Protein AF-A0A8J6P3Y3-F1 (afdb_monomer_lite)

Foldseek 3Di:
DVVVVVVVVVVVVVVVLLVCCVPPPVVDPLNVLQVVLVVLVVVVVVVLVVCVVVPVLVSVQLVVLLVCCQVWNLVRSLVSCVVSVNDPVCSLVSSLSSLSSVQSNLLSVVVCVLVVVDDPVPCPVVSVVVLVVLVVCLVVVCVCPLVVLLVQLLDDDIPDRLNVSQVNCVSNVHDSVSSCVSSSVSNSNND

Structure (mmCIF, N/CA/C/O backbone):
data_AF-A0A8J6P3Y3-F1
#
_entry.id   AF-A0A8J6P3Y3-F1
#
loop_
_atom_site.group_PDB
_atom_site.id
_atom_site.type_symbol
_atom_site.label_atom_id
_atom_site.label_alt_id
_atom_site.label_comp_id
_atom_site.label_asym_id
_atom_site.label_entity_id
_atom_site.label_seq_id
_atom_site.pdbx_PDB_ins_code
_atom_site.Cartn_x
_atom_site.Cartn_y
_atom_site.Cartn_z
_atom_site.occupancy
_atom_site.B_iso_or_equiv
_atom_site.auth_seq_id
_atom_site.auth_comp_id
_atom_site.auth_asym_id
_atom_site.auth_atom_id
_atom_site.pdbx_PDB_model_num
ATOM 1 N N . MET A 1 1 ? 27.514 -13.022 11.685 1.00 55.75 1 MET A N 1
ATOM 2 C CA . MET A 1 1 ? 26.684 -14.198 12.061 1.00 55.75 1 MET A CA 1
ATOM 3 C C . MET A 1 1 ? 25.594 -13.916 13.116 1.00 55.75 1 MET A C 1
ATOM 5 O O . MET A 1 1 ? 24.553 -14.561 13.076 1.00 55.75 1 MET A O 1
ATOM 9 N N . ILE A 1 2 ? 25.770 -12.949 14.032 1.00 60.00 2 ILE A N 1
ATOM 10 C CA . ILE A 1 2 ? 24.798 -12.630 15.109 1.00 60.00 2 ILE A CA 1
ATOM 11 C C . ILE A 1 2 ? 23.484 -12.017 14.578 1.00 60.00 2 ILE A C 1
ATOM 13 O O . ILE A 1 2 ? 22.398 -12.409 15.005 1.00 60.00 2 ILE A O 1
ATOM 17 N N . TYR A 1 3 ? 23.560 -11.114 13.595 1.00 55.56 3 TYR A N 1
ATOM 18 C CA . TYR A 1 3 ? 22.381 -10.467 12.998 1.00 55.56 3 TYR A CA 1
ATOM 19 C C . TYR A 1 3 ? 21.458 -11.445 12.259 1.00 55.56 3 TYR A C 1
ATOM 21 O O . TYR A 1 3 ? 20.239 -11.333 12.357 1.00 55.56 3 TYR A O 1
ATOM 29 N N . PHE A 1 4 ? 22.026 -12.465 11.612 1.00 58.12 4 PHE A N 1
ATOM 30 C CA . PHE A 1 4 ? 21.267 -13.470 10.863 1.00 58.12 4 PHE A CA 1
ATOM 31 C C . PHE A 1 4 ? 20.409 -14.349 11.787 1.00 58.12 4 PHE A C 1
ATOM 33 O O . PHE A 1 4 ? 19.224 -14.556 11.535 1.00 58.12 4 PHE A O 1
ATOM 40 N N . LYS A 1 5 ? 20.963 -14.778 12.934 1.00 61.69 5 LYS A N 1
ATOM 41 C CA . LYS A 1 5 ? 20.204 -15.513 13.965 1.00 61.69 5 LYS A CA 1
ATOM 42 C C . LYS A 1 5 ? 19.078 -14.666 14.569 1.00 61.69 5 LYS A C 1
ATOM 44 O O . LYS A 1 5 ? 18.003 -15.189 14.862 1.00 61.69 5 LYS A O 1
ATOM 49 N N . LYS A 1 6 ? 19.301 -13.359 14.742 1.00 62.97 6 LYS A N 1
ATOM 50 C CA . LYS A 1 6 ? 18.297 -12.432 15.286 1.00 62.97 6 LYS A CA 1
ATOM 51 C C . LYS A 1 6 ? 17.152 -12.187 14.295 1.00 62.97 6 LYS A C 1
ATOM 53 O O . LYS A 1 6 ? 15.994 -12.207 14.708 1.00 62.97 6 LYS A O 1
ATOM 58 N N . LEU A 1 7 ? 17.464 -12.046 13.005 1.00 60.59 7 LEU A N 1
ATOM 59 C CA . LEU A 1 7 ? 16.476 -11.911 11.931 1.00 60.59 7 LEU A CA 1
ATOM 60 C C . LEU A 1 7 ? 15.630 -13.186 11.777 1.00 60.59 7 LEU A C 1
ATOM 62 O O . LEU A 1 7 ? 14.404 -13.112 11.741 1.00 60.59 7 LEU A O 1
ATOM 66 N N . PHE A 1 8 ? 16.269 -14.360 11.797 1.00 62.28 8 PHE A N 1
ATOM 67 C CA . PHE A 1 8 ? 15.577 -15.651 11.733 1.00 62.28 8 PHE A CA 1
ATOM 68 C C . PHE A 1 8 ? 14.655 -15.881 12.945 1.00 62.28 8 PHE A C 1
ATOM 70 O O . PHE A 1 8 ? 13.513 -16.315 12.803 1.00 62.28 8 PHE A O 1
ATOM 77 N N . SER A 1 9 ? 15.113 -15.510 14.145 1.00 65.06 9 SER A N 1
ATOM 78 C CA . SER A 1 9 ? 14.317 -15.541 15.382 1.00 65.06 9 SER A CA 1
ATOM 79 C C . SER A 1 9 ? 13.078 -14.636 15.314 1.00 65.06 9 SER A C 1
ATOM 81 O O . SER A 1 9 ? 11.989 -15.042 15.728 1.00 65.06 9 SER A O 1
ATOM 83 N N . LEU A 1 10 ? 13.216 -13.428 14.758 1.00 64.81 10 LEU A N 1
ATOM 84 C CA . LEU A 1 10 ? 12.101 -12.502 14.535 1.00 64.81 10 LEU A CA 1
ATOM 85 C C . LEU A 1 10 ? 11.097 -13.055 13.518 1.00 64.81 10 LEU A C 1
ATOM 87 O O . LEU A 1 10 ? 9.899 -13.066 13.805 1.00 64.81 10 LEU A O 1
ATOM 91 N N . GLY A 1 11 ? 11.582 -13.580 12.389 1.00 65.12 11 GLY A N 1
ATOM 92 C CA . GLY A 1 11 ? 10.744 -14.206 11.364 1.00 65.12 11 GLY A CA 1
ATOM 93 C C . GLY A 1 11 ? 9.949 -15.391 11.912 1.00 65.12 11 GLY A C 1
ATOM 94 O O . GLY A 1 11 ? 8.735 -15.459 11.740 1.00 65.12 11 GLY A O 1
ATOM 95 N N . HIS A 1 12 ? 10.592 -16.274 12.678 1.00 70.12 12 HIS A N 1
ATOM 96 C CA . HIS A 1 12 ? 9.929 -17.439 13.263 1.00 70.12 12 HIS A CA 1
ATOM 97 C C . HIS A 1 12 ? 8.884 -17.067 14.335 1.00 70.12 12 HIS A C 1
ATOM 99 O O . HIS A 1 12 ? 7.824 -17.691 14.416 1.00 70.12 12 HIS A O 1
ATOM 105 N N . LYS A 1 13 ? 9.132 -16.017 15.135 1.00 72.19 13 LYS A N 1
ATOM 106 C CA . LYS A 1 13 ? 8.124 -15.468 16.064 1.00 72.19 13 LYS A CA 1
ATOM 107 C C . LYS A 1 13 ? 6.940 -14.842 15.323 1.00 72.19 13 LYS A C 1
ATOM 109 O O . LYS A 1 13 ? 5.802 -15.013 15.762 1.00 72.19 13 LYS A O 1
ATOM 114 N N . GLY A 1 14 ? 7.203 -14.133 14.225 1.00 69.25 14 GLY A N 1
ATOM 115 C CA . GLY A 1 14 ? 6.171 -13.575 13.350 1.00 69.25 14 GLY A CA 1
ATOM 116 C C . GLY A 1 14 ? 5.303 -14.668 12.734 1.00 69.25 14 GLY A C 1
ATOM 117 O O . GLY A 1 14 ? 4.082 -14.613 12.847 1.00 69.25 14 GLY A O 1
ATOM 118 N N . LEU A 1 15 ? 5.935 -15.715 12.198 1.00 73.31 15 LEU A N 1
ATOM 119 C CA . LEU A 1 15 ? 5.251 -16.857 11.599 1.00 73.31 15 LEU A CA 1
ATOM 120 C C . LEU A 1 15 ? 4.369 -17.590 12.616 1.00 73.31 15 LEU A C 1
ATOM 122 O O . LEU A 1 15 ? 3.208 -17.859 12.330 1.00 73.31 15 LEU A O 1
ATOM 126 N N . ARG A 1 16 ? 4.864 -17.833 13.838 1.00 75.12 16 ARG A N 1
ATOM 127 C CA . ARG A 1 16 ? 4.049 -18.429 14.912 1.00 75.12 16 ARG A CA 1
ATOM 128 C C . ARG A 1 16 ? 2.826 -17.583 15.267 1.00 75.12 16 ARG A C 1
ATOM 130 O O . ARG A 1 16 ? 1.751 -18.138 15.472 1.00 75.12 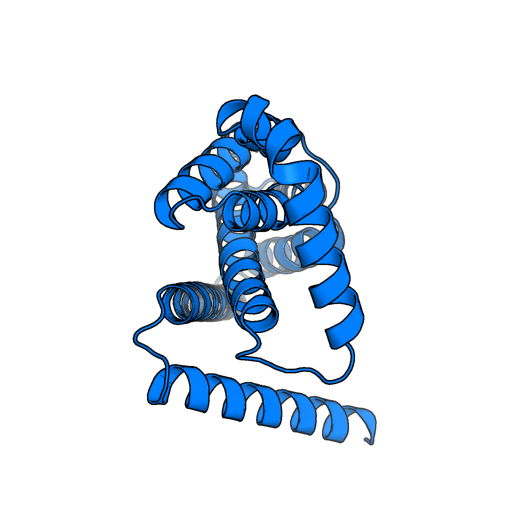16 ARG A O 1
ATOM 137 N N . LYS A 1 17 ? 2.971 -16.255 15.324 1.00 76.06 17 LYS A N 1
ATOM 138 C CA . LYS A 1 17 ? 1.834 -15.350 15.552 1.00 76.06 17 LYS A CA 1
ATOM 139 C C . LYS A 1 17 ? 0.845 -15.360 14.390 1.00 76.06 17 LYS A C 1
ATOM 141 O O . LYS A 1 17 ? -0.351 -15.349 14.642 1.00 76.06 17 LYS A O 1
ATOM 146 N N . LEU A 1 18 ? 1.324 -15.411 13.149 1.00 74.44 18 LEU A N 1
ATOM 147 C CA . LEU A 1 18 ? 0.468 -15.543 11.968 1.00 74.44 18 LEU A CA 1
ATOM 148 C C . LEU A 1 18 ? -0.319 -16.853 11.991 1.00 74.44 18 LEU A C 1
ATOM 150 O O . LEU A 1 18 ? -1.531 -16.826 11.822 1.00 74.44 18 LEU A O 1
ATOM 154 N N . VAL A 1 19 ? 0.340 -17.974 12.286 1.00 76.00 19 VAL A N 1
ATOM 155 C CA . VAL A 1 19 ? -0.318 -19.283 12.420 1.00 76.00 19 VAL A CA 1
ATOM 156 C C . VAL A 1 19 ? -1.371 -19.260 13.531 1.00 76.00 19 VAL A C 1
ATOM 158 O O . VAL A 1 19 ? -2.477 -19.744 13.323 1.00 76.00 19 VAL A O 1
ATOM 161 N N . TYR A 1 20 ? -1.070 -18.644 14.678 1.00 79.56 20 TYR A N 1
ATOM 162 C CA . TYR A 1 20 ? -2.050 -18.445 15.750 1.00 79.56 20 TYR A CA 1
ATOM 163 C C . TYR A 1 20 ? -3.254 -17.606 15.292 1.00 79.56 20 TYR A C 1
ATOM 165 O O . TYR A 1 20 ? -4.393 -17.989 15.531 1.00 79.56 20 TYR A O 1
ATOM 173 N N . LEU A 1 21 ? -3.023 -16.490 14.591 1.00 78.38 21 LEU A N 1
ATOM 174 C CA . LEU A 1 21 ? -4.098 -15.634 14.073 1.00 78.38 21 LEU A CA 1
ATOM 175 C C . LEU A 1 21 ? -4.985 -16.371 13.063 1.00 78.38 21 LEU A C 1
ATOM 177 O O . LEU A 1 21 ? -6.204 -16.252 13.125 1.00 78.38 21 LEU A O 1
ATOM 181 N N . VAL A 1 22 ? -4.377 -17.144 12.162 1.00 76.69 22 VAL A N 1
ATOM 182 C CA . VAL A 1 22 ? -5.092 -17.948 11.161 1.00 76.69 22 VAL A CA 1
ATOM 183 C C . VAL A 1 22 ? -5.903 -19.055 11.820 1.00 76.69 22 VAL A C 1
ATOM 185 O O . VAL A 1 22 ? -7.007 -19.334 11.376 1.00 76.69 22 VAL A O 1
ATOM 188 N N . ARG A 1 23 ? -5.367 -19.705 12.855 1.00 76.31 23 ARG A N 1
ATOM 189 C CA . ARG A 1 23 ? -6.029 -20.856 13.474 1.00 76.31 23 ARG A CA 1
ATOM 190 C C . ARG A 1 23 ? -7.126 -20.446 14.447 1.00 76.31 23 ARG A C 1
ATOM 192 O O . ARG A 1 23 ? -8.218 -20.998 14.400 1.00 76.31 23 ARG A O 1
ATOM 199 N N . ASP A 1 24 ? -6.831 -19.481 15.310 1.00 77.56 24 ASP A N 1
ATOM 200 C CA . ASP A 1 24 ? -7.657 -19.193 16.481 1.00 77.56 24 ASP A CA 1
ATOM 201 C C . ASP A 1 24 ? -8.483 -17.898 16.316 1.00 77.56 24 ASP A C 1
ATOM 203 O O . ASP A 1 24 ? -9.329 -17.613 17.161 1.00 77.56 24 ASP A O 1
ATOM 207 N N . ARG A 1 25 ? -8.241 -17.085 15.268 1.00 78.31 25 ARG A N 1
ATOM 208 C CA . ARG A 1 25 ? -8.894 -15.770 15.055 1.00 78.31 25 ARG A CA 1
ATOM 209 C C . ARG A 1 25 ? -9.295 -15.480 13.600 1.00 78.31 25 ARG A C 1
ATOM 211 O O . ARG A 1 25 ? -9.346 -14.321 13.181 1.00 78.31 25 ARG A O 1
ATOM 218 N N . PHE A 1 26 ? -9.577 -16.522 12.814 1.00 79.31 26 PHE A N 1
ATOM 219 C CA . PHE A 1 26 ? -9.991 -16.392 11.406 1.00 79.31 26 PHE A CA 1
ATOM 220 C C . PHE A 1 26 ? -11.385 -15.771 11.218 1.00 79.31 26 PHE A C 1
ATOM 222 O O . PHE A 1 26 ? -11.757 -15.372 10.113 1.00 79.31 26 PHE A O 1
ATOM 229 N N . ASP A 1 27 ? -12.172 -15.695 12.287 1.00 80.94 27 ASP A N 1
ATOM 230 C CA . ASP A 1 27 ? -13.473 -15.031 12.333 1.00 80.94 27 ASP A CA 1
ATOM 231 C C . ASP A 1 27 ? -13.366 -13.520 12.060 1.00 80.94 27 ASP A C 1
ATOM 233 O O . ASP A 1 27 ? -14.279 -12.924 11.483 1.00 80.94 27 ASP A O 1
ATOM 237 N N . LEU A 1 28 ? -12.225 -12.910 12.391 1.00 84.69 28 LEU A N 1
ATOM 238 C CA . LEU A 1 28 ? -11.988 -11.482 12.210 1.00 84.69 28 LEU A CA 1
ATOM 239 C C . LEU A 1 28 ? -11.727 -11.128 10.744 1.00 84.69 28 LEU A C 1
ATOM 241 O O . LEU A 1 28 ? -10.842 -11.681 10.082 1.00 84.69 28 LEU A O 1
ATOM 245 N N . ILE A 1 29 ? -12.451 -10.125 10.244 1.00 86.88 29 ILE A N 1
ATOM 246 C CA . ILE A 1 29 ? -12.287 -9.634 8.871 1.00 86.88 29 ILE A CA 1
ATOM 247 C C . ILE A 1 29 ? -10.876 -9.083 8.631 1.00 86.88 29 ILE A C 1
ATOM 249 O O . ILE A 1 29 ? -10.332 -9.219 7.538 1.00 86.88 29 ILE A O 1
ATOM 253 N N . GLU A 1 30 ? -10.238 -8.532 9.662 1.00 87.00 30 GLU A N 1
ATOM 254 C CA . GLU A 1 30 ? -8.899 -7.951 9.584 1.00 87.00 30 GLU A CA 1
ATOM 255 C C . GLU A 1 30 ? -7.804 -9.007 9.419 1.00 87.00 30 GLU A C 1
ATOM 257 O O . GLU A 1 30 ? -6.818 -8.760 8.725 1.00 87.00 30 GLU A O 1
ATOM 262 N N . VAL A 1 31 ? -8.002 -10.208 9.977 1.00 87.00 31 VAL A N 1
ATOM 263 C CA . VAL A 1 31 ? -7.108 -11.349 9.733 1.00 87.00 31 VAL A CA 1
ATOM 264 C C . VAL A 1 31 ? -7.212 -11.785 8.273 1.00 87.00 31 VAL A C 1
ATOM 266 O O . VAL A 1 31 ? -6.188 -11.992 7.626 1.00 87.00 31 VAL A O 1
ATOM 269 N N . LYS A 1 32 ? -8.428 -11.839 7.714 1.00 89.44 32 LYS A N 1
ATOM 270 C CA . LYS A 1 32 ? -8.638 -12.153 6.289 1.00 89.44 32 LYS A CA 1
ATOM 271 C C . LYS A 1 32 ? -8.008 -11.103 5.371 1.00 89.44 32 LYS A C 1
ATOM 273 O O . LYS A 1 32 ? -7.372 -11.465 4.384 1.00 89.44 32 LYS A O 1
ATOM 278 N N . ILE A 1 33 ? -8.131 -9.820 5.714 1.00 91.94 33 ILE A N 1
ATOM 279 C CA . ILE A 1 33 ? -7.499 -8.705 4.990 1.00 91.94 33 ILE A CA 1
ATOM 280 C C . ILE A 1 33 ? -5.972 -8.842 5.002 1.00 91.94 33 ILE A C 1
ATOM 282 O O . ILE A 1 33 ? -5.345 -8.795 3.943 1.00 91.94 33 ILE A O 1
ATOM 286 N N . LEU A 1 34 ? -5.378 -9.074 6.179 1.00 91.12 34 LEU A N 1
ATOM 287 C CA . LEU A 1 34 ? -3.934 -9.272 6.315 1.00 91.12 34 LEU A CA 1
ATOM 288 C C . LEU A 1 34 ? -3.454 -10.472 5.489 1.00 91.12 34 LEU A C 1
ATOM 290 O O . LEU A 1 34 ? -2.467 -10.365 4.764 1.00 91.12 34 LEU A O 1
ATOM 294 N N . LEU A 1 35 ? -4.164 -11.601 5.565 1.00 90.62 35 LEU A N 1
ATOM 295 C CA . LEU A 1 35 ? -3.834 -12.799 4.793 1.00 90.62 35 LEU A CA 1
ATOM 296 C C . LEU A 1 35 ? -3.939 -12.564 3.292 1.00 90.62 35 LEU A C 1
ATOM 298 O O . LEU A 1 35 ? -3.060 -12.998 2.557 1.00 90.62 35 LEU A O 1
ATOM 302 N N . THR A 1 36 ? -4.960 -11.836 2.845 1.00 93.19 36 THR A N 1
ATOM 303 C CA . THR A 1 36 ? -5.110 -11.469 1.433 1.00 93.19 36 THR A CA 1
ATOM 304 C C . THR A 1 36 ? -3.903 -10.658 0.963 1.00 93.19 36 THR A C 1
ATOM 306 O O . THR A 1 36 ? -3.296 -11.001 -0.047 1.00 93.19 36 THR A O 1
ATOM 309 N N . GLY A 1 37 ? -3.482 -9.647 1.732 1.00 93.00 37 GLY A N 1
ATOM 310 C CA . GLY A 1 37 ? -2.277 -8.870 1.426 1.00 93.00 37 GLY A CA 1
ATOM 311 C C . GLY A 1 37 ? -1.001 -9.722 1.386 1.00 93.00 37 GLY A C 1
ATOM 312 O O . GLY A 1 37 ? -0.187 -9.575 0.475 1.00 93.00 37 GLY A O 1
ATOM 313 N N . LEU A 1 38 ? -0.841 -10.660 2.325 1.00 92.81 38 LEU A N 1
ATOM 314 C CA . LEU A 1 38 ? 0.306 -11.577 2.355 1.00 92.81 38 LEU A CA 1
ATOM 315 C C . LEU A 1 38 ? 0.318 -12.552 1.170 1.00 92.81 38 LEU A C 1
ATOM 317 O O . LEU A 1 38 ? 1.379 -12.785 0.595 1.00 92.81 38 LEU A O 1
ATOM 321 N N . ILE A 1 39 ? -0.841 -13.087 0.777 1.00 94.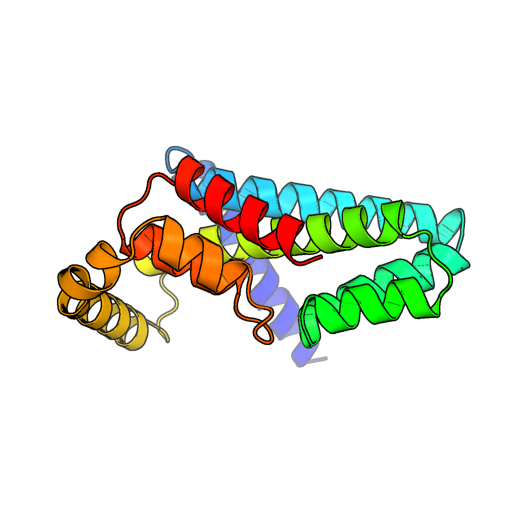31 39 ILE A N 1
ATOM 322 C CA . ILE A 1 39 ? -0.975 -13.961 -0.397 1.00 94.31 39 ILE A CA 1
ATOM 323 C C . ILE A 1 39 ? -0.629 -13.187 -1.670 1.00 94.31 39 ILE A C 1
ATOM 325 O O . ILE A 1 39 ? 0.160 -13.672 -2.477 1.00 94.31 39 ILE A O 1
ATOM 329 N N . LEU A 1 40 ? -1.153 -11.969 -1.836 1.00 94.44 40 LEU A N 1
ATOM 330 C CA . LEU A 1 40 ? -0.841 -11.127 -2.994 1.00 94.44 40 LEU A CA 1
ATOM 331 C C . LEU A 1 40 ? 0.651 -10.775 -3.059 1.00 94.44 40 LEU A C 1
ATOM 333 O O . LEU A 1 40 ? 1.250 -10.851 -4.128 1.00 94.44 40 LEU A O 1
ATOM 337 N N . SER A 1 41 ? 1.272 -10.461 -1.920 1.00 93.38 41 SER A N 1
ATOM 338 C CA . SER A 1 41 ? 2.720 -10.226 -1.835 1.00 93.38 41 SER A CA 1
ATOM 339 C C . SER A 1 41 ? 3.532 -11.472 -2.210 1.00 93.38 41 SER A C 1
ATOM 341 O O . SER A 1 41 ? 4.507 -11.390 -2.959 1.00 93.38 41 SER A O 1
ATOM 343 N N . PHE A 1 42 ? 3.099 -12.652 -1.759 1.00 93.44 42 PHE A N 1
ATOM 344 C CA . PHE A 1 42 ? 3.731 -13.916 -2.131 1.00 93.44 42 PHE A CA 1
ATOM 345 C C . PHE A 1 42 ? 3.613 -14.195 -3.636 1.00 93.44 42 PHE A C 1
ATOM 347 O O . PHE A 1 42 ? 4.610 -14.531 -4.275 1.00 93.44 42 PHE A O 1
ATOM 354 N N . LEU A 1 43 ? 2.433 -13.981 -4.225 1.00 94.69 43 LEU A N 1
ATOM 355 C CA . LEU A 1 43 ? 2.224 -14.098 -5.671 1.00 94.69 43 LEU A CA 1
ATOM 356 C C . LEU A 1 43 ? 3.090 -13.103 -6.457 1.00 94.69 43 LEU A C 1
ATOM 358 O O . LEU A 1 43 ? 3.675 -13.478 -7.471 1.00 94.69 43 LEU A O 1
ATOM 362 N N . ALA A 1 44 ? 3.240 -11.869 -5.969 1.00 92.31 44 ALA A N 1
ATOM 363 C CA . ALA A 1 44 ? 4.131 -10.879 -6.571 1.00 92.31 44 ALA A CA 1
ATOM 364 C C . ALA A 1 44 ? 5.595 -11.342 -6.548 1.00 92.31 44 ALA A C 1
ATOM 366 O O . ALA A 1 44 ? 6.305 -11.213 -7.544 1.00 92.31 44 ALA A O 1
ATOM 367 N N . CYS A 1 45 ? 6.038 -11.940 -5.440 1.00 92.75 45 CYS A N 1
ATOM 368 C CA . CYS A 1 45 ? 7.378 -12.509 -5.325 1.00 92.75 45 CYS A CA 1
ATOM 369 C C . CYS A 1 45 ? 7.593 -13.670 -6.309 1.00 92.75 45 CYS A C 1
ATOM 371 O O . CYS A 1 45 ? 8.618 -13.706 -6.989 1.00 92.75 45 CYS A O 1
ATOM 373 N N . LEU A 1 46 ? 6.613 -14.572 -6.450 1.00 93.56 46 LEU A N 1
ATOM 374 C CA . LEU A 1 46 ? 6.662 -15.644 -7.450 1.00 93.56 46 LEU A CA 1
ATOM 375 C C . LEU A 1 46 ? 6.712 -15.094 -8.879 1.00 93.56 46 LEU A C 1
ATOM 377 O O . LEU A 1 46 ? 7.473 -15.600 -9.702 1.00 93.56 46 LEU A O 1
ATOM 381 N N . HIS A 1 47 ? 5.948 -14.041 -9.172 1.00 93.00 47 HIS A N 1
ATOM 382 C CA . HIS A 1 47 ? 5.973 -13.395 -10.480 1.00 93.00 47 HIS A CA 1
ATOM 383 C C . HIS A 1 47 ? 7.338 -12.756 -10.778 1.00 93.00 47 HIS A C 1
ATOM 385 O O . HIS A 1 47 ? 7.890 -12.961 -11.858 1.00 93.00 47 HIS A O 1
ATOM 391 N N . LEU A 1 48 ? 7.934 -12.054 -9.810 1.00 92.62 48 LEU A N 1
ATOM 392 C CA . LEU A 1 48 ? 9.291 -11.516 -9.945 1.00 92.62 48 LEU A CA 1
ATOM 393 C C . LEU A 1 48 ? 10.329 -12.632 -10.126 1.00 92.62 48 LEU A C 1
ATOM 395 O O . LEU A 1 48 ? 11.224 -12.497 -10.956 1.00 92.62 48 LEU A O 1
ATOM 399 N N . LEU A 1 49 ? 10.195 -13.752 -9.411 1.00 92.94 49 LEU A N 1
ATOM 400 C CA . LEU A 1 49 ? 11.076 -14.909 -9.580 1.00 92.94 49 LEU A CA 1
ATOM 401 C C . LEU A 1 49 ? 10.948 -15.516 -10.983 1.00 92.94 49 LEU A C 1
ATOM 403 O O . LEU A 1 49 ? 11.952 -15.843 -11.604 1.00 92.94 49 LEU A O 1
ATOM 407 N N . TYR A 1 50 ? 9.732 -15.626 -11.512 1.00 94.81 50 TYR A N 1
ATOM 408 C CA . TYR A 1 50 ? 9.509 -16.069 -12.888 1.00 94.81 50 TYR A CA 1
ATOM 409 C C . TYR A 1 50 ? 10.146 -15.112 -13.914 1.00 94.81 50 TYR A C 1
ATOM 411 O O . TYR A 1 50 ? 10.794 -15.552 -14.871 1.00 94.81 50 TYR A O 1
ATOM 419 N N . LEU A 1 51 ? 10.023 -13.799 -13.696 1.00 92.88 51 LEU A N 1
ATOM 420 C CA . LEU A 1 51 ? 10.646 -12.784 -14.547 1.00 92.88 51 LEU A CA 1
ATOM 421 C C . LEU A 1 51 ? 12.172 -12.809 -14.478 1.00 92.88 51 LEU A C 1
ATOM 423 O O . LEU A 1 51 ? 12.810 -12.537 -15.490 1.00 92.88 51 LEU A O 1
ATOM 427 N N . LEU A 1 52 ? 12.762 -13.183 -13.341 1.00 92.56 52 LEU A N 1
ATOM 428 C CA . LEU A 1 52 ? 14.212 -13.337 -13.217 1.00 92.56 52 LEU A CA 1
ATOM 429 C C . LEU A 1 52 ? 14.771 -14.324 -14.253 1.00 92.56 52 LEU A C 1
ATOM 431 O O . LEU A 1 52 ? 15.847 -14.086 -14.795 1.00 92.56 52 LEU A O 1
ATOM 435 N N . PHE A 1 53 ? 14.034 -15.398 -14.551 1.00 93.25 53 PHE A N 1
ATOM 436 C CA . PHE A 1 53 ? 14.445 -16.409 -15.530 1.00 93.25 53 PHE A CA 1
ATOM 437 C C . PHE A 1 53 ? 13.989 -16.103 -16.960 1.00 93.25 53 PHE A C 1
ATOM 439 O O . PHE A 1 53 ? 14.662 -16.501 -17.905 1.00 93.25 53 PHE A O 1
ATOM 446 N N . THR A 1 54 ? 12.866 -15.401 -17.130 1.00 93.94 54 THR A N 1
ATOM 447 C CA . THR A 1 54 ? 12.268 -15.167 -18.458 1.00 93.94 54 THR A CA 1
ATOM 448 C C . THR A 1 54 ? 12.719 -13.846 -19.082 1.00 93.94 54 THR A C 1
ATOM 450 O O . THR A 1 54 ? 13.025 -13.791 -20.270 1.00 93.94 54 THR A O 1
ATOM 453 N N . ASN A 1 55 ? 12.751 -12.763 -18.298 1.00 92.81 55 ASN A N 1
ATOM 454 C CA . ASN A 1 55 ? 13.110 -11.424 -18.765 1.00 92.81 55 ASN A CA 1
ATOM 455 C C . ASN A 1 55 ? 13.830 -10.618 -17.658 1.00 92.81 55 ASN A C 1
ATOM 457 O O . ASN A 1 55 ? 13.197 -9.848 -16.921 1.00 92.81 55 ASN A O 1
ATOM 461 N N . PRO A 1 56 ? 15.166 -10.758 -17.552 1.00 90.50 56 PRO A N 1
ATOM 462 C CA . PRO A 1 56 ? 15.961 -10.106 -16.510 1.00 90.50 56 PRO A CA 1
ATOM 463 C C . PRO A 1 56 ? 15.885 -8.572 -16.526 1.00 90.50 56 PRO A C 1
ATOM 465 O O . PRO A 1 56 ? 16.008 -7.936 -15.477 1.00 90.50 56 PRO A O 1
ATOM 468 N N . GLY A 1 57 ? 15.664 -7.970 -17.702 1.00 91.94 57 GLY A N 1
ATOM 469 C CA . GLY A 1 57 ? 15.504 -6.522 -17.848 1.00 91.94 57 GLY A CA 1
ATOM 470 C C . GLY A 1 57 ? 14.253 -6.026 -17.129 1.00 91.94 57 GLY A C 1
ATOM 471 O O . GLY A 1 57 ? 14.337 -5.150 -16.266 1.00 91.94 57 GLY A O 1
ATOM 472 N N . LEU A 1 58 ? 13.108 -6.658 -17.405 1.00 91.19 58 LEU A N 1
ATOM 473 C CA . LEU A 1 58 ? 11.844 -6.317 -16.753 1.00 91.19 58 LEU A CA 1
ATOM 474 C C . LEU A 1 58 ? 11.881 -6.615 -15.248 1.00 91.19 58 LEU A C 1
ATOM 476 O O . LEU A 1 58 ? 11.402 -5.808 -14.452 1.00 91.19 58 LEU A O 1
ATOM 480 N N . TYR A 1 59 ? 12.513 -7.722 -14.841 1.00 93.69 59 TYR A N 1
ATOM 481 C CA . TYR A 1 59 ? 12.741 -8.028 -13.427 1.00 93.69 59 TYR A CA 1
ATOM 482 C C . TYR A 1 59 ? 13.474 -6.891 -12.705 1.00 93.69 59 TYR A C 1
ATOM 484 O O . TYR A 1 59 ? 13.038 -6.466 -11.633 1.00 93.69 59 TYR A O 1
ATOM 492 N N . ARG A 1 60 ? 14.565 -6.368 -13.281 1.00 93.69 60 ARG A N 1
ATOM 493 C CA . ARG A 1 60 ? 15.356 -5.292 -12.664 1.00 93.69 60 ARG A CA 1
ATOM 494 C C . ARG A 1 60 ? 14.527 -4.025 -12.465 1.00 93.69 60 ARG A C 1
ATOM 496 O O . ARG A 1 60 ? 14.618 -3.398 -11.411 1.00 93.69 60 ARG A O 1
ATOM 503 N N . VAL A 1 61 ? 13.696 -3.673 -13.442 1.00 94.31 61 VAL A N 1
ATOM 504 C CA . VAL A 1 61 ? 12.823 -2.497 -13.351 1.00 94.31 61 VAL A CA 1
ATOM 505 C C . VAL A 1 61 ? 11.748 -2.721 -12.290 1.00 94.31 61 VAL A C 1
ATOM 507 O O . VAL A 1 61 ? 11.685 -1.964 -11.332 1.00 94.31 61 VAL A O 1
ATOM 510 N N . LEU A 1 62 ? 10.968 -3.801 -12.370 1.00 93.81 62 LEU A N 1
ATOM 511 C CA . LEU A 1 62 ? 9.847 -4.025 -11.447 1.00 93.81 62 LEU A CA 1
ATOM 512 C C . LEU A 1 62 ? 10.291 -4.263 -9.997 1.00 93.81 62 LEU A C 1
ATOM 514 O O . LEU A 1 62 ? 9.629 -3.793 -9.066 1.00 93.81 62 LEU A O 1
ATOM 518 N N . SER A 1 63 ? 11.412 -4.956 -9.786 1.00 93.81 63 SER A N 1
ATOM 519 C CA . SER A 1 63 ? 11.983 -5.149 -8.446 1.00 93.81 63 SER A CA 1
ATOM 520 C C . SER A 1 63 ? 12.535 -3.847 -7.864 1.00 93.81 63 SER A C 1
ATOM 522 O O . SER A 1 63 ? 12.273 -3.551 -6.697 1.00 93.81 63 SER A O 1
ATOM 524 N N . SER A 1 64 ? 13.232 -3.031 -8.664 1.00 93.38 64 SER A N 1
ATOM 525 C CA . SER A 1 64 ? 13.717 -1.725 -8.203 1.00 93.38 64 SER A CA 1
ATOM 526 C C . SER A 1 64 ? 12.562 -0.759 -7.934 1.00 93.38 64 SER A C 1
ATOM 528 O O . SER A 1 64 ? 12.558 -0.143 -6.869 1.00 93.38 64 SER A O 1
ATOM 530 N N . THR A 1 65 ? 11.536 -0.725 -8.796 1.00 94.25 65 THR A N 1
ATOM 531 C CA . THR A 1 65 ? 10.272 -0.011 -8.564 1.00 94.25 65 THR A CA 1
ATOM 532 C C . THR A 1 65 ? 9.645 -0.408 -7.233 1.00 94.25 65 THR A C 1
ATOM 534 O O . THR A 1 65 ? 9.307 0.471 -6.450 1.00 94.25 65 THR A O 1
ATOM 537 N N . ALA A 1 66 ? 9.520 -1.705 -6.929 1.00 92.69 66 ALA A N 1
ATOM 538 C CA . ALA A 1 66 ? 8.938 -2.145 -5.659 1.00 92.69 66 ALA A CA 1
ATOM 539 C C . ALA A 1 66 ? 9.729 -1.627 -4.446 1.00 92.69 66 ALA A C 1
ATOM 541 O O . ALA A 1 66 ? 9.137 -1.159 -3.474 1.00 92.69 66 ALA A O 1
ATOM 542 N N . ILE A 1 67 ? 11.063 -1.654 -4.517 1.00 91.88 67 ILE A N 1
ATOM 543 C CA . ILE A 1 67 ? 11.932 -1.154 -3.444 1.00 91.88 67 ILE A CA 1
ATOM 544 C C . ILE A 1 67 ? 11.756 0.358 -3.264 1.00 91.88 67 ILE A C 1
ATOM 546 O O . ILE A 1 67 ? 11.498 0.814 -2.148 1.00 91.88 67 ILE A O 1
ATOM 550 N N . VAL A 1 68 ? 11.853 1.143 -4.341 1.00 91.69 68 VAL A N 1
ATOM 551 C CA . VAL A 1 68 ? 11.729 2.608 -4.242 1.00 91.69 68 VAL A CA 1
ATOM 552 C C . VAL A 1 68 ? 10.312 3.041 -3.879 1.00 91.69 68 VAL A C 1
ATOM 554 O O . VAL A 1 68 ? 10.152 4.026 -3.164 1.00 91.69 68 VAL A O 1
ATOM 557 N N . HIS A 1 69 ? 9.295 2.284 -4.292 1.00 90.44 69 HIS A N 1
ATOM 558 C CA . HIS A 1 69 ? 7.907 2.526 -3.917 1.00 90.44 69 HIS A CA 1
ATOM 559 C C . HIS A 1 69 ? 7.712 2.327 -2.408 1.00 90.44 69 HIS A C 1
ATOM 561 O O . HIS A 1 69 ? 7.099 3.164 -1.752 1.00 90.44 69 HIS A O 1
ATOM 567 N N . ILE A 1 70 ? 8.289 1.274 -1.820 1.00 86.38 70 ILE A N 1
ATOM 568 C CA . ILE A 1 70 ? 8.240 1.056 -0.364 1.00 86.38 70 ILE A CA 1
ATOM 569 C C . ILE A 1 70 ? 9.018 2.146 0.392 1.00 86.38 70 ILE A C 1
ATOM 571 O O . ILE A 1 70 ? 8.587 2.571 1.462 1.00 86.38 70 ILE A O 1
ATOM 575 N N . MET A 1 71 ? 10.159 2.597 -0.139 1.00 84.62 71 MET A N 1
ATOM 576 C CA . MET A 1 71 ? 11.043 3.542 0.557 1.00 84.62 71 MET A CA 1
ATOM 577 C C . MET A 1 71 ? 10.625 5.010 0.428 1.00 84.62 71 MET A C 1
ATOM 579 O O . MET A 1 71 ? 10.750 5.757 1.393 1.00 84.62 71 MET A O 1
ATOM 583 N N . GLY A 1 72 ? 10.169 5.440 -0.747 1.00 78.38 72 GLY A N 1
ATOM 584 C CA . GLY A 1 72 ? 9.826 6.840 -1.023 1.00 78.38 72 GLY A CA 1
ATOM 585 C C . GLY A 1 72 ? 8.423 7.051 -1.581 1.00 78.38 72 GLY A C 1
ATOM 586 O O . GLY A 1 72 ? 8.087 8.162 -1.989 1.00 78.38 72 GLY A O 1
ATOM 587 N N . GLY A 1 73 ? 7.582 6.017 -1.552 1.00 84.06 73 GLY A N 1
ATOM 588 C CA . GLY A 1 73 ? 6.172 6.088 -1.916 1.00 84.06 73 GLY A CA 1
ATOM 589 C C . GLY A 1 73 ? 5.903 6.040 -3.420 1.00 84.06 73 GLY A C 1
ATOM 590 O O . GLY A 1 73 ? 6.806 5.907 -4.252 1.00 84.06 73 GLY A O 1
ATOM 591 N N . ARG A 1 74 ? 4.619 6.195 -3.765 1.00 86.12 74 ARG A N 1
ATOM 592 C CA . ARG A 1 74 ? 4.108 6.048 -5.136 1.00 86.12 74 ARG A CA 1
ATOM 593 C C . ARG A 1 74 ? 4.821 6.898 -6.182 1.00 86.12 74 ARG A C 1
ATOM 595 O O . ARG A 1 74 ? 5.074 6.409 -7.275 1.00 86.12 74 ARG A O 1
ATOM 602 N N . ALA A 1 75 ? 5.186 8.139 -5.853 1.00 87.75 75 ALA A N 1
ATOM 603 C CA . ALA A 1 75 ? 5.810 9.057 -6.806 1.00 87.75 75 ALA A CA 1
ATOM 604 C C . ALA A 1 75 ? 7.146 8.509 -7.335 1.00 87.75 75 ALA A C 1
ATOM 606 O O . ALA A 1 75 ? 7.392 8.551 -8.539 1.00 87.75 75 ALA A O 1
ATOM 607 N N . LEU A 1 76 ? 7.971 7.925 -6.457 1.00 88.81 76 LEU A N 1
ATOM 608 C CA . LEU A 1 76 ? 9.233 7.307 -6.868 1.00 88.81 76 LEU A CA 1
ATOM 609 C C . LEU A 1 76 ? 9.013 6.004 -7.637 1.00 88.81 76 LEU A C 1
ATOM 611 O O . LEU A 1 76 ? 9.744 5.733 -8.585 1.00 88.81 76 LEU A O 1
ATOM 615 N N . GLY A 1 77 ? 8.004 5.214 -7.262 1.00 90.00 77 GLY A N 1
ATOM 616 C CA . GLY A 1 77 ? 7.653 3.994 -7.992 1.00 90.00 77 GLY A CA 1
ATOM 617 C C . GLY A 1 77 ? 7.192 4.273 -9.428 1.00 90.00 77 GLY A C 1
ATOM 618 O O . GLY A 1 77 ? 7.643 3.617 -10.369 1.00 90.00 77 GLY A O 1
ATOM 619 N N . ILE A 1 78 ? 6.351 5.293 -9.615 1.00 91.38 78 ILE A N 1
ATOM 620 C CA . ILE A 1 78 ? 5.899 5.737 -10.940 1.00 91.38 78 ILE A CA 1
ATOM 621 C C . ILE A 1 78 ? 7.085 6.276 -11.744 1.00 91.38 78 ILE A C 1
ATOM 623 O O . ILE A 1 78 ? 7.296 5.849 -12.878 1.00 91.38 78 ILE A O 1
ATOM 627 N N . ALA A 1 79 ? 7.904 7.147 -11.143 1.00 91.81 79 ALA A N 1
ATOM 628 C CA . ALA A 1 79 ? 9.085 7.706 -11.797 1.00 91.81 79 ALA A CA 1
ATOM 629 C C . ALA A 1 79 ? 10.074 6.617 -12.246 1.00 91.81 79 ALA A C 1
ATOM 631 O O . ALA A 1 79 ? 10.608 6.702 -13.350 1.00 91.81 79 ALA A O 1
ATOM 632 N N . ALA A 1 80 ? 10.280 5.573 -11.438 1.00 92.81 80 ALA A N 1
ATOM 633 C CA . ALA A 1 80 ? 11.158 4.455 -11.780 1.00 92.81 80 ALA A CA 1
ATOM 634 C C . ALA A 1 80 ? 10.651 3.648 -12.985 1.00 92.81 80 ALA A C 1
ATOM 636 O O . ALA A 1 80 ? 11.447 3.272 -13.842 1.00 92.81 80 ALA A O 1
ATOM 637 N N . CYS A 1 81 ? 9.338 3.419 -13.089 1.00 92.81 81 CYS A N 1
ATOM 638 C CA . CYS A 1 81 ? 8.762 2.746 -14.253 1.00 92.81 81 CYS A CA 1
ATOM 639 C C . CYS A 1 81 ? 8.818 3.611 -15.519 1.00 92.81 81 CYS A C 1
ATOM 641 O O . CYS A 1 81 ? 9.212 3.111 -16.572 1.00 92.81 81 CYS A O 1
ATOM 643 N N . LEU A 1 82 ? 8.463 4.898 -15.421 1.00 93.56 82 LEU A N 1
ATOM 644 C CA . LEU A 1 82 ? 8.471 5.809 -16.572 1.00 93.56 82 LEU A CA 1
ATOM 645 C C . LEU A 1 82 ? 9.890 6.067 -17.094 1.00 93.56 82 LEU A C 1
ATOM 647 O O . LEU A 1 82 ? 10.089 6.112 -18.300 1.00 93.56 82 LEU A O 1
ATOM 651 N N . SER A 1 83 ? 10.885 6.162 -16.205 1.00 93.69 83 SER A N 1
ATOM 652 C CA . SER A 1 83 ? 12.297 6.338 -16.594 1.00 93.69 83 SER A CA 1
ATOM 653 C C . SER A 1 83 ? 12.902 5.101 -17.266 1.00 93.69 83 SER A C 1
ATOM 655 O O . SER A 1 83 ? 13.995 5.178 -17.817 1.00 93.69 83 SER A O 1
ATOM 657 N N . ALA A 1 84 ? 12.225 3.956 -17.180 1.00 92.62 84 ALA A N 1
ATOM 658 C CA . A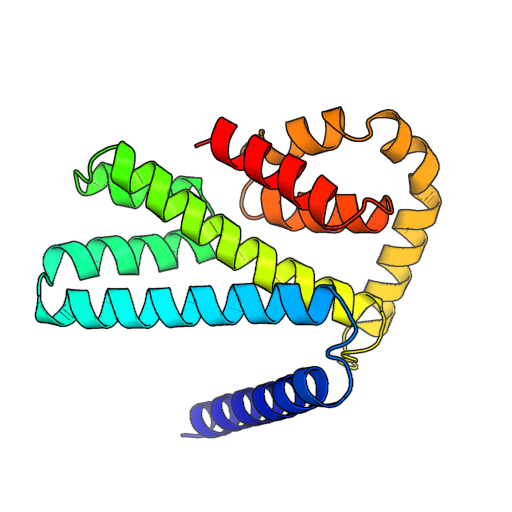LA A 1 84 ? 12.621 2.703 -17.809 1.00 92.62 84 ALA A CA 1
ATOM 659 C C . ALA A 1 84 ? 11.746 2.360 -19.029 1.00 92.62 84 ALA A C 1
ATOM 661 O O . ALA A 1 84 ? 11.688 1.195 -19.423 1.00 92.62 84 ALA A O 1
ATOM 662 N N . ASP A 1 85 ? 11.030 3.352 -19.577 1.00 92.50 85 ASP A N 1
ATOM 663 C CA . ASP A 1 85 ? 10.164 3.234 -20.758 1.00 92.50 85 ASP A CA 1
ATOM 664 C C . ASP A 1 85 ? 9.074 2.150 -20.638 1.00 92.50 85 ASP A C 1
ATOM 666 O O . ASP A 1 85 ? 8.585 1.598 -21.628 1.00 92.50 85 ASP A O 1
ATOM 670 N N . ILE A 1 86 ? 8.642 1.840 -19.410 1.00 93.94 86 ILE A N 1
ATOM 671 C CA . ILE A 1 86 ? 7.502 0.950 -19.185 1.00 93.94 86 ILE A CA 1
ATOM 672 C C . ILE A 1 86 ? 6.225 1.679 -19.591 1.00 93.94 86 ILE A C 1
ATOM 674 O O . ILE A 1 86 ? 5.964 2.802 -19.154 1.00 93.94 86 ILE A O 1
ATOM 678 N N . SER A 1 87 ? 5.385 1.014 -20.391 1.00 94.06 87 SER A N 1
ATOM 679 C CA . SER A 1 87 ? 4.128 1.605 -20.860 1.00 94.06 87 SER A CA 1
ATOM 680 C C . SER A 1 87 ? 3.294 2.149 -19.695 1.00 94.06 87 SER A C 1
ATOM 682 O O . SER A 1 87 ? 3.236 1.533 -18.623 1.00 94.06 87 SER A O 1
ATOM 684 N N . LEU A 1 88 ? 2.577 3.245 -19.935 1.00 92.19 88 LEU A N 1
ATOM 685 C CA . LEU A 1 88 ? 1.756 3.900 -18.921 1.00 92.19 88 LEU A CA 1
ATOM 686 C C . LEU A 1 88 ? 0.772 2.931 -18.247 1.00 92.19 88 LEU A C 1
ATOM 688 O O . LEU A 1 88 ? 0.672 2.905 -17.026 1.00 92.19 88 LEU A O 1
ATOM 692 N N . PHE A 1 89 ? 0.109 2.071 -19.025 1.00 92.44 89 PHE A N 1
ATOM 693 C CA . PHE A 1 89 ? -0.856 1.108 -18.491 1.00 92.44 89 PHE A CA 1
ATOM 694 C C . PHE A 1 89 ? -0.226 0.125 -17.488 1.00 92.44 89 PHE A C 1
ATOM 696 O O . PHE A 1 89 ? -0.773 -0.092 -16.403 1.00 92.44 89 PHE A O 1
ATOM 703 N N . TYR A 1 90 ? 0.947 -0.432 -17.814 1.00 91.69 90 TYR A N 1
ATOM 704 C CA . TYR A 1 90 ? 1.694 -1.301 -16.897 1.00 91.69 90 TYR A CA 1
ATOM 705 C C . TYR A 1 90 ? 2.198 -0.536 -15.670 1.00 91.69 90 TYR A C 1
ATOM 707 O O . TYR A 1 90 ? 2.127 -1.060 -14.558 1.00 91.69 90 TYR A O 1
ATOM 715 N N . THR A 1 91 ? 2.646 0.708 -15.850 1.00 93.44 91 THR A N 1
ATOM 716 C CA . THR A 1 91 ? 3.113 1.573 -14.761 1.00 93.44 91 THR A CA 1
ATOM 717 C C . THR A 1 91 ? 2.012 1.846 -13.739 1.00 93.44 91 THR A C 1
ATOM 719 O O . THR A 1 91 ? 2.239 1.642 -12.542 1.00 93.44 91 THR A O 1
ATOM 722 N N . ILE A 1 92 ? 0.818 2.241 -14.199 1.00 93.31 92 ILE A N 1
ATOM 723 C CA . ILE A 1 92 ? -0.348 2.489 -13.340 1.00 93.31 92 ILE A CA 1
ATOM 724 C C . ILE A 1 92 ? -0.755 1.192 -12.634 1.00 93.31 92 ILE A C 1
ATOM 726 O O . ILE A 1 92 ? -0.850 1.159 -11.409 1.00 93.31 92 ILE A O 1
ATOM 730 N N . SER A 1 93 ? -0.929 0.105 -13.393 1.00 93.38 93 SER A N 1
ATOM 731 C CA . SER A 1 93 ? -1.409 -1.176 -12.859 1.00 93.38 93 SER A CA 1
ATOM 732 C C . SER A 1 93 ? -0.475 -1.749 -11.792 1.00 93.38 93 SER A C 1
ATOM 734 O O . SER A 1 93 ? -0.931 -2.177 -10.732 1.00 93.38 93 SER A O 1
ATOM 736 N N . TYR A 1 94 ? 0.838 -1.732 -12.041 1.00 93.44 94 TYR A N 1
ATOM 737 C CA . TYR A 1 94 ? 1.821 -2.280 -11.110 1.00 93.44 94 TYR A CA 1
ATOM 738 C C . TYR A 1 94 ? 1.975 -1.420 -9.852 1.00 93.44 94 TYR A C 1
ATOM 740 O O . TYR A 1 94 ? 1.971 -1.958 -8.745 1.00 93.44 94 TYR A O 1
ATOM 748 N N . ASN A 1 95 ? 2.052 -0.090 -9.985 1.00 92.88 95 ASN A N 1
ATOM 749 C CA . ASN A 1 95 ? 2.160 0.792 -8.818 1.00 92.88 95 ASN A CA 1
ATOM 750 C C . ASN A 1 95 ? 0.885 0.780 -7.969 1.00 92.88 95 ASN A C 1
ATOM 752 O O . ASN A 1 95 ? 0.975 0.744 -6.744 1.00 92.88 95 ASN A O 1
ATOM 756 N N . PHE A 1 96 ? -0.291 0.741 -8.598 1.00 93.06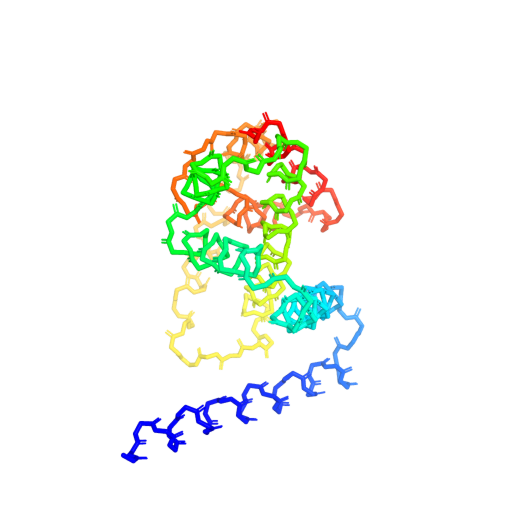 96 PHE A N 1
ATOM 757 C CA . PHE A 1 96 ? -1.551 0.581 -7.880 1.00 93.06 96 PHE A CA 1
ATOM 758 C C . PHE A 1 96 ? -1.614 -0.762 -7.138 1.00 93.06 96 PHE A C 1
ATOM 760 O O . PHE A 1 96 ? -2.001 -0.806 -5.971 1.00 93.06 96 PHE A O 1
ATOM 767 N N . PHE A 1 97 ? -1.177 -1.853 -7.776 1.00 94.12 97 PHE A N 1
ATOM 768 C CA . PHE A 1 97 ? -1.089 -3.164 -7.134 1.00 94.12 97 PHE A CA 1
ATOM 769 C C . PHE A 1 97 ? -0.168 -3.150 -5.903 1.00 94.12 97 PHE A C 1
ATOM 771 O O . PHE A 1 97 ? -0.554 -3.664 -4.851 1.00 94.12 97 PHE A O 1
ATOM 778 N N . LEU A 1 98 ? 1.015 -2.532 -6.004 1.00 93.00 98 LEU A N 1
ATOM 779 C CA . LEU A 1 98 ? 1.929 -2.376 -4.867 1.00 93.00 98 LEU A CA 1
ATOM 780 C C . LEU A 1 98 ? 1.259 -1.628 -3.709 1.00 93.00 98 LEU A C 1
ATOM 782 O O . LEU A 1 98 ? 1.323 -2.089 -2.567 1.00 93.00 98 LEU A O 1
ATOM 786 N N . GLU A 1 99 ? 0.560 -0.531 -4.001 1.00 91.81 99 GLU A N 1
ATOM 787 C CA . GLU A 1 99 ? -0.145 0.252 -2.986 1.00 91.81 99 GLU A CA 1
ATOM 788 C C . GLU A 1 99 ? -1.246 -0.574 -2.300 1.00 91.81 99 GLU A C 1
ATOM 790 O O . GLU A 1 99 ? -1.334 -0.594 -1.072 1.00 91.81 99 GLU A O 1
ATOM 795 N N . VAL A 1 100 ? -2.044 -1.328 -3.067 1.00 92.38 100 VAL A N 1
ATOM 796 C CA . VAL A 1 100 ? -3.075 -2.225 -2.516 1.00 92.38 100 VAL A CA 1
ATOM 797 C C . VAL A 1 100 ? -2.453 -3.239 -1.556 1.00 92.38 100 VAL A C 1
ATOM 799 O O . VAL A 1 100 ? -2.947 -3.409 -0.439 1.00 92.38 100 VAL A O 1
ATOM 802 N N . VAL A 1 101 ? -1.351 -3.886 -1.943 1.00 93.25 101 VAL A N 1
ATOM 803 C CA . VAL A 1 101 ? -0.659 -4.863 -1.087 1.00 93.25 101 VAL A CA 1
ATOM 804 C C . VAL A 1 101 ? -0.161 -4.210 0.206 1.00 93.25 101 VAL A C 1
ATOM 806 O O . VAL A 1 101 ? -0.399 -4.745 1.296 1.00 93.25 101 VAL A O 1
ATOM 809 N N . ILE A 1 102 ? 0.482 -3.043 0.107 1.00 91.19 102 ILE A N 1
ATOM 810 C CA . ILE A 1 102 ? 1.000 -2.296 1.262 1.00 91.19 102 ILE A CA 1
ATOM 811 C C . ILE A 1 102 ? -0.143 -1.901 2.205 1.00 91.19 102 ILE A C 1
ATOM 813 O O . ILE A 1 102 ? -0.032 -2.103 3.420 1.00 91.19 102 ILE A O 1
ATOM 817 N N . VAL A 1 103 ? -1.252 -1.386 1.668 1.00 91.75 103 VAL A N 1
ATOM 818 C CA . VAL A 1 103 ? -2.425 -0.976 2.449 1.00 91.75 103 VAL A CA 1
ATOM 819 C C . VAL A 1 103 ? -3.059 -2.171 3.153 1.00 91.75 103 VAL A C 1
ATOM 821 O O . VAL A 1 103 ? -3.301 -2.082 4.353 1.00 91.75 103 VAL A O 1
ATOM 824 N N . LEU A 1 104 ? -3.285 -3.302 2.476 1.00 92.38 104 LEU A N 1
ATOM 825 C CA . LEU A 1 104 ? -3.899 -4.486 3.097 1.00 92.38 104 LEU A CA 1
ATOM 826 C C . LEU A 1 104 ? -3.056 -5.026 4.260 1.00 92.38 104 LEU A C 1
ATOM 828 O O . LEU A 1 104 ? -3.588 -5.297 5.342 1.00 92.38 104 LEU A O 1
ATOM 832 N N . ILE A 1 105 ? -1.738 -5.144 4.064 1.00 90.75 105 ILE A N 1
ATOM 833 C CA . ILE A 1 105 ? -0.824 -5.634 5.103 1.00 90.75 105 ILE A CA 1
ATOM 834 C C . ILE A 1 105 ? -0.765 -4.647 6.271 1.00 90.75 105 ILE A C 1
ATOM 836 O O . ILE A 1 105 ? -0.876 -5.053 7.433 1.00 90.75 105 ILE A O 1
ATOM 840 N N . THR A 1 106 ? -0.611 -3.354 5.981 1.00 88.56 106 THR A N 1
ATOM 841 C CA . THR A 1 106 ? -0.458 -2.329 7.020 1.00 88.56 106 THR A CA 1
ATOM 842 C C . THR A 1 106 ? -1.750 -2.129 7.799 1.00 88.56 106 THR A C 1
ATOM 844 O O . THR A 1 106 ? -1.713 -2.124 9.028 1.00 88.56 106 THR A O 1
ATOM 847 N N . TYR A 1 107 ? -2.892 -2.050 7.113 1.00 88.69 107 TYR A N 1
ATOM 848 C CA . TYR A 1 107 ? -4.213 -1.960 7.731 1.00 88.69 107 TYR A CA 1
ATOM 849 C C . TYR A 1 107 ? -4.481 -3.163 8.634 1.00 88.69 107 TYR A C 1
ATOM 851 O O . TYR A 1 107 ? -4.764 -2.991 9.819 1.00 88.69 107 TYR A O 1
ATOM 859 N N . GLY A 1 108 ? -4.349 -4.383 8.099 1.00 87.75 108 GLY A N 1
ATOM 860 C CA . GLY A 1 108 ? -4.611 -5.601 8.861 1.00 87.75 108 GLY A CA 1
ATOM 861 C C . GLY A 1 108 ? -3.710 -5.698 10.091 1.00 87.75 108 GLY A C 1
ATOM 862 O O . GLY A 1 108 ? -4.184 -5.956 11.196 1.00 87.75 108 GLY A O 1
ATOM 863 N N . THR A 1 109 ? -2.420 -5.393 9.934 1.00 82.81 109 THR A N 1
ATOM 864 C CA . THR A 1 109 ? -1.468 -5.389 11.053 1.00 82.81 109 THR A CA 1
ATOM 865 C C . THR A 1 109 ? -1.814 -4.319 12.090 1.00 82.81 109 THR A C 1
ATOM 867 O O . THR A 1 109 ? -1.883 -4.635 13.280 1.00 82.81 109 THR A O 1
ATOM 870 N N . MET A 1 110 ? -2.064 -3.072 11.674 1.00 81.75 110 MET A N 1
ATOM 871 C CA . MET A 1 110 ? -2.352 -1.983 12.610 1.00 81.75 110 MET A CA 1
ATOM 872 C C . MET A 1 110 ? -3.658 -2.188 13.357 1.00 81.75 110 MET A C 1
ATOM 874 O O . MET A 1 110 ? -3.674 -2.045 14.576 1.00 81.75 110 MET A O 1
ATOM 878 N N . VAL A 1 111 ? -4.733 -2.591 12.681 1.00 82.56 111 VAL A N 1
ATOM 879 C CA . VAL A 1 111 ? -6.013 -2.818 13.359 1.00 82.56 111 VAL A CA 1
ATOM 880 C C . VAL A 1 111 ? -5.905 -3.962 14.372 1.00 82.56 111 VAL A C 1
ATOM 882 O O . VAL A 1 111 ? -6.418 -3.846 15.486 1.00 82.56 111 VAL A O 1
ATOM 885 N N . LEU A 1 112 ? -5.178 -5.040 14.055 1.00 81.12 112 LEU A N 1
ATOM 886 C CA . LEU A 1 112 ? -4.930 -6.131 15.007 1.00 81.12 112 LEU A CA 1
ATOM 887 C C . LEU A 1 112 ? -4.072 -5.692 16.207 1.00 81.12 112 LEU A C 1
ATOM 889 O O . LEU A 1 112 ? -4.265 -6.205 17.315 1.00 81.12 112 LEU A O 1
ATOM 893 N N . ILE A 1 113 ? -3.147 -4.744 16.016 1.00 74.94 113 ILE A N 1
ATOM 894 C CA . ILE A 1 113 ? -2.394 -4.113 17.111 1.00 74.94 113 ILE A CA 1
ATOM 895 C C . ILE A 1 113 ? -3.321 -3.236 17.963 1.00 74.94 113 ILE A C 1
ATOM 897 O O . ILE A 1 113 ? -3.321 -3.368 19.186 1.00 74.94 113 ILE A O 1
ATOM 901 N N . MET A 1 114 ? -4.146 -2.392 17.337 1.00 70.19 114 MET A N 1
ATOM 902 C CA . MET A 1 114 ? -5.082 -1.495 18.028 1.00 70.19 114 MET A CA 1
ATOM 903 C C . MET A 1 114 ? -6.127 -2.268 18.837 1.00 70.19 114 MET A C 1
ATOM 905 O O . MET A 1 114 ? -6.413 -1.914 19.975 1.00 70.19 114 MET A O 1
ATOM 909 N N . ARG A 1 115 ? -6.620 -3.399 18.315 1.00 68.94 115 ARG A N 1
ATOM 910 C CA . ARG A 1 115 ? -7.514 -4.321 19.039 1.00 68.94 115 ARG A CA 1
ATOM 911 C C . ARG A 1 115 ? -6.806 -5.140 20.135 1.00 68.94 115 ARG A C 1
ATOM 913 O O . ARG A 1 115 ? -7.411 -6.053 20.692 1.00 68.94 115 ARG A O 1
ATOM 920 N N . ASN A 1 116 ? -5.533 -4.858 20.441 1.00 63.62 116 ASN A N 1
ATOM 921 C CA . ASN A 1 116 ? -4.700 -5.577 21.417 1.00 63.62 116 ASN A CA 1
ATOM 922 C C . ASN A 1 116 ? -4.558 -7.092 21.161 1.00 63.62 116 ASN A C 1
ATOM 924 O O . ASN A 1 116 ? -4.192 -7.846 22.069 1.00 63.62 116 ASN A O 1
ATOM 928 N N . ILE A 1 117 ? -4.803 -7.551 19.930 1.00 60.28 117 ILE A N 1
ATOM 929 C CA . ILE A 1 117 ? -4.664 -8.963 19.539 1.00 60.28 117 ILE A CA 1
ATOM 930 C C . ILE A 1 117 ? -3.184 -9.280 19.313 1.00 60.28 117 ILE A C 1
ATOM 932 O O . ILE A 1 117 ? -2.680 -10.320 19.740 1.00 60.28 117 ILE A O 1
ATOM 936 N N . ILE A 1 118 ? -2.453 -8.341 18.709 1.00 57.31 118 ILE A N 1
ATOM 937 C CA . ILE A 1 118 ? -0.997 -8.379 18.614 1.00 57.31 118 ILE A CA 1
ATOM 938 C C . ILE A 1 118 ? -0.457 -7.377 19.634 1.00 57.31 118 ILE A C 1
ATOM 940 O O . ILE A 1 118 ? -0.516 -6.176 19.411 1.00 57.31 118 ILE A O 1
ATOM 944 N N . GLN A 1 119 ? 0.086 -7.859 20.756 1.00 53.31 119 GLN A N 1
ATOM 945 C CA . GLN A 1 119 ? 0.707 -6.998 21.773 1.00 53.31 119 GLN A CA 1
ATOM 946 C C . GLN A 1 119 ? 2.236 -6.973 21.616 1.00 53.31 119 GLN A C 1
ATOM 948 O O . GLN A 1 119 ? 2.933 -7.819 22.190 1.00 53.31 119 GLN A O 1
ATOM 953 N N . PRO A 1 120 ? 2.825 -6.042 20.846 1.00 54.28 120 PRO A N 1
ATOM 954 C CA . PRO A 1 120 ? 4.211 -5.668 21.060 1.00 54.28 120 PRO A CA 1
ATOM 955 C C . PRO A 1 120 ? 4.263 -4.792 22.319 1.00 54.28 120 PRO A C 1
ATOM 957 O O . PRO A 1 120 ? 3.688 -3.707 22.353 1.00 54.28 120 PRO A O 1
ATOM 960 N N . LYS A 1 121 ? 4.964 -5.253 23.366 1.00 49.88 121 LYS A N 1
ATOM 961 C CA . LYS A 1 121 ? 5.113 -4.535 24.652 1.00 49.88 121 LYS A CA 1
ATOM 962 C C . LYS A 1 121 ? 5.575 -3.069 24.500 1.00 49.88 121 LYS A C 1
ATOM 964 O O . LYS A 1 121 ? 5.344 -2.280 25.405 1.00 49.88 121 LYS A O 1
ATOM 969 N N . LEU A 1 122 ? 6.175 -2.708 23.361 1.00 51.62 122 LEU A N 1
ATOM 970 C CA . LEU A 1 122 ? 6.688 -1.372 23.054 1.00 51.62 122 LEU A CA 1
ATOM 971 C C . LEU A 1 122 ? 5.611 -0.321 22.706 1.00 51.62 122 LEU A C 1
ATOM 973 O O . LEU A 1 122 ? 5.845 0.860 22.922 1.00 51.62 122 LEU A O 1
ATOM 977 N N . PHE A 1 123 ? 4.443 -0.712 22.177 1.00 53.75 123 PHE A N 1
ATOM 978 C CA . PHE A 1 123 ? 3.489 0.242 21.569 1.00 53.75 123 PHE A CA 1
ATOM 979 C C . PHE A 1 123 ? 2.242 0.539 22.414 1.00 53.75 123 PHE A C 1
ATOM 981 O O . PHE A 1 123 ? 1.372 1.289 21.983 1.00 53.75 123 PHE A O 1
ATOM 988 N N . ARG A 1 124 ? 2.148 0.007 23.640 1.00 55.53 124 ARG A N 1
ATOM 989 C CA . ARG A 1 124 ? 0.958 0.158 24.502 1.00 55.53 124 ARG A CA 1
ATOM 990 C C . ARG A 1 124 ? 0.575 1.619 24.776 1.00 55.53 124 ARG A C 1
ATOM 992 O O . ARG A 1 124 ? -0.606 1.944 24.772 1.00 55.53 124 ARG A O 1
ATOM 999 N N . SER A 1 125 ? 1.564 2.486 25.007 1.00 56.38 125 SER A N 1
ATOM 1000 C CA . SER A 1 125 ? 1.321 3.910 25.282 1.00 56.38 125 SER A CA 1
ATOM 1001 C C . SER A 1 125 ? 0.895 4.668 24.020 1.00 56.38 125 SER A C 1
ATOM 1003 O O . SER A 1 125 ? -0.079 5.413 24.052 1.00 56.38 125 SER A O 1
ATOM 1005 N N . ALA A 1 126 ? 1.561 4.406 22.889 1.00 56.50 126 ALA A N 1
ATOM 1006 C CA . ALA A 1 126 ? 1.259 5.040 21.606 1.00 56.50 126 ALA A CA 1
ATOM 1007 C C . ALA A 1 126 ? -0.138 4.666 21.085 1.00 56.50 126 ALA A C 1
ATOM 1009 O O . ALA A 1 126 ? -0.874 5.537 20.638 1.00 56.50 126 ALA A O 1
ATOM 1010 N N . VAL A 1 127 ? -0.536 3.392 21.207 1.00 58.19 127 VAL A N 1
ATOM 1011 C CA . VAL A 1 127 ? -1.881 2.932 20.819 1.00 58.19 127 VAL A CA 1
ATOM 1012 C C . VAL A 1 127 ? -2.951 3.608 21.675 1.00 58.19 127 VAL A C 1
ATOM 1014 O O . VAL A 1 127 ? -3.926 4.117 21.132 1.00 58.19 127 VAL A O 1
ATOM 1017 N N . ARG A 1 128 ? -2.746 3.689 22.998 1.00 61.75 128 ARG A N 1
ATOM 1018 C CA . ARG A 1 128 ? -3.709 4.331 23.904 1.00 61.75 128 ARG A CA 1
ATOM 1019 C C . ARG A 1 128 ? -3.837 5.835 23.647 1.00 61.75 128 ARG A C 1
ATOM 1021 O O . ARG A 1 128 ? -4.939 6.363 23.697 1.00 61.75 128 ARG A O 1
ATOM 1028 N N . GLN A 1 129 ? -2.731 6.519 23.355 1.00 61.47 129 GLN A N 1
ATOM 1029 C CA . GLN A 1 129 ? -2.757 7.939 22.988 1.00 61.47 129 GLN A CA 1
ATOM 1030 C C . GLN A 1 129 ? -3.433 8.170 21.632 1.00 61.47 129 GLN A C 1
ATOM 1032 O O . GLN A 1 129 ? -4.226 9.097 21.511 1.00 61.47 129 GLN A O 1
ATOM 1037 N N . ALA A 1 130 ? -3.178 7.313 20.639 1.00 57.72 130 ALA A N 1
ATOM 1038 C CA . ALA A 1 130 ? -3.838 7.392 19.338 1.00 57.72 130 ALA A CA 1
ATOM 1039 C C . ALA A 1 130 ? -5.353 7.162 19.448 1.00 57.72 130 ALA A C 1
ATOM 1041 O O . ALA A 1 130 ? -6.125 7.854 18.792 1.00 57.72 130 ALA A O 1
ATOM 1042 N N . GLU A 1 131 ? -5.786 6.231 20.300 1.00 61.44 131 GLU A N 1
ATOM 1043 C CA . GLU A 1 131 ? -7.205 5.953 20.542 1.00 61.44 131 GLU A CA 1
ATOM 1044 C C . GLU A 1 131 ? -7.910 7.124 21.248 1.00 61.44 131 GLU A C 1
ATOM 1046 O O . GLU A 1 131 ? -8.993 7.525 20.826 1.00 61.44 131 GLU A O 1
ATOM 1051 N N . LEU A 1 132 ? -7.269 7.734 22.254 1.00 62.34 132 LEU A N 1
ATOM 1052 C CA . LEU A 1 132 ? -7.788 8.921 22.947 1.00 62.34 132 LEU A CA 1
ATOM 1053 C C . LEU A 1 132 ? -7.850 10.148 22.025 1.00 62.34 132 LEU A C 1
ATOM 1055 O O . LEU A 1 132 ? -8.889 10.795 21.937 1.00 62.34 132 LEU A O 1
ATOM 1059 N N . ALA A 1 133 ? -6.785 10.421 21.266 1.00 59.28 133 ALA A N 1
ATOM 1060 C CA . ALA A 1 133 ? -6.761 11.520 20.299 1.00 59.28 133 ALA A CA 1
ATOM 1061 C C . ALA A 1 133 ? -7.812 11.335 19.189 1.00 59.28 133 ALA A C 1
ATOM 1063 O O . ALA A 1 133 ? -8.445 12.298 18.752 1.00 59.28 133 ALA A O 1
ATOM 1064 N N . ALA A 1 134 ? -8.033 10.091 18.753 1.00 56.88 134 ALA A N 1
ATOM 1065 C CA . ALA A 1 134 ? -9.071 9.768 17.783 1.00 56.88 134 ALA A CA 1
ATOM 1066 C C . ALA A 1 134 ? -10.487 9.933 18.356 1.00 56.88 134 ALA A C 1
ATOM 1068 O O . ALA A 1 134 ? -11.388 10.327 17.612 1.00 56.88 134 ALA A O 1
ATOM 1069 N N . GLN A 1 135 ? -10.703 9.661 19.650 1.00 60.66 135 GLN A N 1
ATOM 1070 C CA . GLN A 1 135 ? -11.986 9.933 20.305 1.00 60.66 135 GLN A CA 1
ATOM 1071 C C . GLN A 1 135 ? -12.253 11.434 20.457 1.00 60.66 135 GLN A C 1
ATOM 1073 O O . GLN A 1 135 ? -13.348 11.873 20.101 1.00 60.66 135 GLN A O 1
ATOM 1078 N N . ASP A 1 136 ? -11.259 12.220 20.873 1.00 58.97 136 ASP A N 1
ATOM 1079 C CA . ASP A 1 136 ? -11.398 13.674 21.052 1.00 58.97 136 ASP A CA 1
ATOM 1080 C C . ASP A 1 136 ? -11.669 14.410 19.730 1.00 58.97 136 ASP A C 1
ATOM 1082 O O . ASP A 1 136 ? -12.434 15.373 19.682 1.00 58.97 136 ASP A O 1
ATOM 1086 N N . GLN A 1 137 ? -11.092 13.938 18.620 1.00 57.06 137 GLN A N 1
ATOM 1087 C CA . GLN A 1 137 ? -11.274 14.549 17.296 1.00 57.06 137 GLN A CA 1
ATOM 1088 C C . GLN A 1 137 ? -12.404 13.917 16.469 1.00 57.06 137 GLN A C 1
ATOM 1090 O O . GLN A 1 137 ? -12.673 14.356 15.343 1.00 57.06 137 GLN A O 1
ATOM 1095 N N . LYS A 1 138 ? -13.117 12.919 17.012 1.00 55.28 138 LYS A N 1
ATOM 1096 C CA . LYS A 1 138 ? -14.160 12.162 16.298 1.00 55.28 138 LYS A CA 1
ATOM 1097 C C . LYS A 1 138 ? -15.239 13.071 15.704 1.00 55.28 138 LYS A C 1
ATOM 1099 O O . LYS A 1 138 ? -15.698 12.829 14.590 1.00 55.28 138 LYS A O 1
ATOM 1104 N N . THR A 1 139 ? -15.620 14.133 16.411 1.00 55.19 139 THR A N 1
ATOM 1105 C CA . THR A 1 139 ? -16.687 15.061 16.002 1.00 55.19 139 THR A CA 1
ATOM 1106 C C . THR A 1 139 ? -16.251 15.995 14.867 1.00 55.19 139 THR A C 1
ATOM 1108 O O . THR A 1 139 ? -17.023 16.220 13.935 1.00 55.19 139 THR A O 1
ATOM 1111 N N . ASN A 1 140 ? -15.002 16.478 14.885 1.00 53.62 140 ASN A N 1
ATOM 1112 C CA . ASN A 1 140 ? -14.457 17.357 13.842 1.00 53.62 140 ASN A CA 1
ATOM 1113 C C . ASN A 1 140 ? -14.118 16.597 12.552 1.00 53.62 140 ASN A C 1
ATOM 1115 O O . ASN A 1 140 ? -14.401 17.084 11.458 1.00 53.62 140 ASN A O 1
ATOM 1119 N N . ILE A 1 141 ? -13.569 15.382 12.658 1.00 55.16 141 ILE A N 1
ATOM 1120 C CA . ILE A 1 141 ? -13.176 14.590 11.481 1.00 55.16 141 ILE A CA 1
ATOM 1121 C C . ILE A 1 141 ? -14.411 13.988 10.781 1.00 55.16 141 ILE A C 1
ATOM 1123 O O . ILE A 1 141 ? -14.466 13.933 9.550 1.00 55.16 141 ILE A O 1
ATOM 1127 N N . LYS A 1 142 ? -15.469 13.628 11.529 1.00 58.12 142 LYS A N 1
ATOM 1128 C CA . LYS A 1 142 ? -16.734 13.134 10.948 1.00 58.12 142 LYS A CA 1
ATOM 1129 C C . LYS A 1 142 ? -17.422 14.167 10.042 1.00 58.12 142 LYS A C 1
ATOM 1131 O O . LYS A 1 142 ? -18.126 13.763 9.121 1.00 58.12 142 LYS A O 1
ATOM 1136 N N . LYS A 1 143 ? -17.181 15.470 10.253 1.00 62.62 143 LYS A N 1
ATOM 1137 C CA . LYS A 1 143 ? -17.725 16.563 9.425 1.00 62.62 143 LYS A CA 1
ATOM 1138 C C . LYS A 1 143 ? -17.259 16.489 7.964 1.00 62.62 143 LYS A C 1
ATOM 1140 O O . LYS A 1 143 ? -18.034 16.809 7.071 1.00 62.62 143 LYS A O 1
ATOM 1145 N N . TYR A 1 144 ? -16.026 16.034 7.723 1.00 62.88 144 TYR A N 1
ATOM 1146 C CA . TYR A 1 144 ? -15.462 15.870 6.375 1.00 62.88 144 TYR A CA 1
ATOM 1147 C C . TYR A 1 144 ? -15.649 14.454 5.816 1.00 62.88 144 TYR A C 1
ATOM 1149 O O . TYR A 1 144 ? -15.644 14.259 4.600 1.00 62.88 144 TYR A O 1
ATOM 1157 N N . GLY A 1 145 ? -15.880 13.473 6.691 1.00 71.75 145 GLY A N 1
ATOM 1158 C CA . GLY A 1 145 ? -16.448 12.178 6.339 1.00 71.75 145 GLY A CA 1
ATOM 1159 C C . GLY A 1 145 ? -15.733 11.471 5.182 1.00 71.75 145 GLY A C 1
ATOM 1160 O O . GLY A 1 145 ? -14.524 11.264 5.200 1.00 71.75 145 GLY A O 1
ATOM 1161 N N . THR A 1 146 ? -16.510 11.001 4.205 1.00 73.56 146 THR A N 1
ATOM 1162 C CA . THR A 1 146 ? -16.009 10.212 3.066 1.00 73.56 146 THR A CA 1
ATOM 1163 C C . THR A 1 146 ? -15.263 11.080 2.051 1.00 73.56 146 THR A C 1
ATOM 1165 O O . THR A 1 146 ? -14.230 10.665 1.536 1.00 73.56 146 THR A O 1
ATOM 1168 N N . ILE A 1 147 ? -15.743 12.304 1.812 1.00 76.00 147 ILE A N 1
ATOM 1169 C CA . ILE A 1 147 ? -15.175 13.230 0.821 1.00 76.00 147 ILE A CA 1
ATOM 1170 C C . ILE A 1 147 ? -13.803 13.736 1.280 1.00 76.00 147 ILE A C 1
ATOM 1172 O O . ILE A 1 147 ? -12.855 13.733 0.502 1.00 76.00 147 ILE A O 1
ATOM 1176 N N . GLY A 1 148 ? -13.662 14.103 2.555 1.00 72.94 148 GLY A N 1
ATOM 1177 C CA . GLY A 1 148 ? -12.374 14.506 3.119 1.00 72.94 148 GLY A CA 1
ATOM 1178 C C . GLY A 1 148 ? -11.353 13.374 3.114 1.00 72.94 148 GLY A C 1
ATOM 1179 O O . GLY A 1 148 ? -10.190 13.608 2.801 1.00 72.94 148 GLY A O 1
ATOM 1180 N N . LEU A 1 149 ? -11.791 12.141 3.395 1.00 73.44 149 LEU A N 1
ATOM 1181 C CA . LEU A 1 149 ? -10.919 10.972 3.326 1.00 73.44 149 LEU A CA 1
ATOM 1182 C C . LEU A 1 149 ? -10.456 10.692 1.889 1.00 73.44 149 LEU A C 1
ATOM 1184 O O . LEU A 1 149 ? -9.275 10.440 1.669 1.00 73.44 149 LEU A O 1
ATOM 1188 N N . PHE A 1 150 ? -11.367 10.783 0.918 1.00 76.94 150 PHE A N 1
ATOM 1189 C CA . PHE A 1 150 ? -11.034 10.653 -0.499 1.00 76.94 150 PHE A CA 1
ATOM 1190 C C . PHE A 1 150 ? -10.000 11.701 -0.929 1.00 76.94 150 PHE A C 1
ATOM 1192 O O . PHE A 1 150 ? -8.955 11.339 -1.461 1.00 76.94 150 PHE A O 1
ATOM 1199 N N . LEU A 1 151 ? -10.249 12.983 -0.638 1.00 76.44 151 LEU A N 1
ATOM 1200 C CA . LEU A 1 151 ? -9.344 14.080 -1.000 1.00 76.44 151 LEU A CA 1
ATOM 1201 C C . LEU A 1 151 ? -7.976 13.954 -0.318 1.00 76.44 151 LEU A C 1
ATOM 1203 O O . LEU A 1 151 ? -6.952 14.210 -0.944 1.00 76.44 151 LEU A O 1
ATOM 1207 N N . PHE A 1 152 ? -7.942 13.508 0.939 1.00 77.25 152 PHE A N 1
ATOM 1208 C CA . PHE A 1 152 ? -6.696 13.265 1.665 1.00 77.25 152 PHE A CA 1
ATOM 1209 C C . PHE A 1 152 ? -5.827 12.189 0.998 1.00 77.25 152 PHE A C 1
ATOM 1211 O O . PHE A 1 152 ? -4.614 12.349 0.910 1.00 77.25 152 PHE A O 1
ATOM 1218 N N . VAL A 1 153 ? -6.439 11.105 0.511 1.00 70.69 153 VAL A N 1
ATOM 1219 C CA . VAL A 1 153 ? -5.729 10.006 -0.170 1.00 70.69 153 VAL A CA 1
ATOM 1220 C C . VAL A 1 153 ? -5.367 10.368 -1.616 1.00 70.69 153 VAL A C 1
ATOM 1222 O O . VAL A 1 153 ? -4.315 9.967 -2.132 1.00 70.69 153 VAL A O 1
ATOM 1225 N N . MET A 1 154 ? -6.247 11.126 -2.271 1.00 74.94 154 MET A N 1
ATOM 1226 C CA . MET A 1 154 ? -6.040 11.640 -3.620 1.00 74.94 154 MET A CA 1
ATOM 1227 C C . MET A 1 154 ? -4.816 12.560 -3.667 1.00 74.94 154 MET A C 1
ATOM 1229 O O . MET A 1 154 ? -4.014 12.453 -4.588 1.00 74.94 154 MET A O 1
ATOM 1233 N N . LEU A 1 155 ? -4.601 13.412 -2.664 1.00 72.12 155 LEU A N 1
ATOM 1234 C CA . LEU A 1 155 ? -3.416 14.266 -2.623 1.00 72.12 155 LEU A CA 1
ATOM 1235 C C . LEU A 1 155 ? -2.139 13.443 -2.330 1.00 72.12 155 LEU A C 1
ATOM 1237 O O . LEU A 1 155 ? -2.078 12.740 -1.318 1.00 72.12 155 LEU A O 1
ATOM 1241 N N . PRO A 1 156 ? -1.102 13.499 -3.193 1.00 58.81 156 PRO A N 1
ATOM 1242 C CA . PRO A 1 156 ? 0.123 12.710 -3.048 1.00 58.81 156 PRO A CA 1
ATOM 1243 C C . PRO A 1 156 ? 1.034 13.239 -1.945 1.00 58.81 156 PRO A C 1
ATOM 1245 O O . PRO A 1 156 ? 2.041 13.891 -2.201 1.00 58.81 156 PRO A O 1
ATOM 1248 N N . PHE A 1 157 ? 0.706 12.911 -0.697 1.00 62.53 157 PHE A N 1
ATOM 1249 C CA . PHE A 1 157 ? 1.624 13.076 0.427 1.00 62.53 157 PHE A CA 1
ATOM 1250 C C . PHE A 1 157 ? 2.628 11.914 0.485 1.00 62.53 157 PHE A C 1
ATOM 1252 O O . PHE A 1 157 ? 2.265 10.750 0.294 1.00 62.53 157 PHE A O 1
ATOM 1259 N N . PHE A 1 158 ? 3.898 12.219 0.777 1.00 53.12 158 PHE A N 1
ATOM 1260 C CA . PHE A 1 158 ? 4.962 11.219 0.909 1.00 53.12 158 PHE A CA 1
ATOM 1261 C C . PHE A 1 158 ? 4.588 10.140 1.943 1.00 53.12 158 PHE A C 1
ATOM 1263 O O . PHE A 1 158 ? 4.189 10.452 3.067 1.00 53.12 158 PHE A O 1
ATOM 1270 N N . MET A 1 159 ? 4.701 8.867 1.539 1.00 51.44 159 MET A N 1
ATOM 1271 C CA . MET A 1 159 ? 4.514 7.641 2.343 1.00 51.44 159 MET A CA 1
ATOM 1272 C C . MET A 1 159 ? 3.182 7.452 3.101 1.00 51.44 159 MET A C 1
ATOM 1274 O O . MET A 1 159 ? 3.016 6.426 3.759 1.00 51.44 159 MET A O 1
ATOM 1278 N N . THR A 1 160 ? 2.228 8.386 3.048 1.00 61.16 160 THR A N 1
ATOM 1279 C CA . THR A 1 160 ? 1.135 8.421 4.038 1.00 61.16 160 THR A CA 1
ATOM 1280 C C . THR A 1 160 ? -0.281 8.433 3.472 1.00 61.16 160 THR A C 1
ATOM 1282 O O . THR A 1 160 ? -1.181 8.051 4.208 1.00 61.16 160 THR A O 1
ATOM 1285 N N . GLY A 1 161 ? -0.520 8.771 2.202 1.00 72.38 161 GLY A N 1
ATOM 1286 C CA . GLY A 1 161 ? -1.889 8.968 1.690 1.00 72.38 161 GLY A CA 1
ATOM 1287 C C . GLY A 1 161 ? -2.825 7.762 1.908 1.00 72.38 161 GLY A C 1
ATOM 1288 O O . GLY A 1 161 ? -3.693 7.819 2.785 1.00 72.38 161 GLY A O 1
ATOM 1289 N N . PRO A 1 162 ? -2.659 6.647 1.175 1.00 84.19 162 PRO A N 1
ATOM 1290 C CA . PRO A 1 162 ? -3.587 5.513 1.248 1.00 84.19 162 PRO A CA 1
ATOM 1291 C C . PRO A 1 162 ? -3.502 4.738 2.566 1.00 84.19 162 PRO A C 1
ATOM 1293 O O . PRO A 1 162 ? -4.521 4.360 3.149 1.00 84.19 162 PRO A O 1
ATOM 1296 N N . VAL A 1 163 ? -2.285 4.544 3.079 1.00 85.75 163 VAL A N 1
ATOM 1297 C CA . VAL A 1 163 ? -2.042 3.814 4.329 1.00 85.75 163 VAL A CA 1
ATOM 1298 C C . VAL A 1 163 ? -2.654 4.543 5.525 1.00 85.75 163 VAL A C 1
ATOM 1300 O O . VAL A 1 163 ? -3.466 3.951 6.239 1.00 85.75 163 VAL A O 1
ATOM 1303 N N . ILE A 1 164 ? -2.329 5.824 5.735 1.00 81.38 164 ILE A N 1
ATOM 1304 C CA . ILE A 1 164 ? -2.893 6.596 6.853 1.00 81.38 164 ILE A CA 1
ATOM 1305 C C . ILE A 1 164 ? -4.383 6.832 6.630 1.00 81.38 164 ILE A C 1
ATOM 1307 O O . ILE A 1 164 ? -5.153 6.694 7.579 1.00 81.38 164 ILE A O 1
ATOM 1311 N N . GLY A 1 165 ? -4.815 7.078 5.388 1.00 83.50 165 GLY A N 1
ATOM 1312 C CA . GLY A 1 165 ? -6.234 7.158 5.046 1.00 83.50 165 GLY A CA 1
ATOM 1313 C C . GLY A 1 165 ? -7.007 5.914 5.494 1.00 83.50 165 GLY A C 1
ATOM 1314 O O . GLY A 1 165 ? -8.022 6.025 6.181 1.00 83.50 165 GLY A O 1
ATOM 1315 N N . SER A 1 166 ? -6.481 4.716 5.228 1.00 86.06 166 SER A N 1
ATOM 1316 C CA . SER A 1 166 ? -7.122 3.470 5.663 1.00 86.06 166 SER A CA 1
ATOM 1317 C C . SER A 1 166 ? -7.218 3.344 7.194 1.00 86.06 166 SER A C 1
ATOM 1319 O O . SER A 1 166 ? -8.215 2.839 7.714 1.00 86.06 166 SER A O 1
ATOM 1321 N N . ILE A 1 167 ? -6.239 3.852 7.945 1.00 84.56 167 ILE A N 1
ATOM 1322 C CA . ILE A 1 167 ? -6.268 3.847 9.416 1.00 84.56 167 ILE A CA 1
ATOM 1323 C C . ILE A 1 167 ? -7.276 4.881 9.936 1.00 84.56 167 ILE A C 1
ATOM 1325 O O . ILE A 1 167 ? -8.057 4.576 10.839 1.00 84.56 167 ILE A O 1
ATOM 1329 N N . ILE A 1 168 ? -7.324 6.074 9.336 1.00 81.25 168 ILE A N 1
ATOM 1330 C CA . ILE A 1 168 ? -8.314 7.109 9.665 1.00 81.25 168 ILE A CA 1
ATOM 1331 C C . ILE A 1 168 ? -9.729 6.582 9.413 1.00 81.25 168 ILE A C 1
ATOM 1333 O O . ILE A 1 168 ? -10.586 6.700 10.286 1.00 81.25 168 ILE A O 1
ATOM 1337 N N . GLY A 1 169 ? -9.983 5.942 8.269 1.00 82.44 169 GLY A N 1
ATOM 1338 C CA . GLY A 1 169 ? -11.292 5.356 7.977 1.00 82.44 169 GLY A CA 1
ATOM 1339 C C . GLY A 1 169 ? -11.713 4.300 9.005 1.00 82.44 169 GLY A C 1
ATOM 1340 O O . GLY A 1 169 ? -12.878 4.263 9.405 1.00 82.44 169 GLY A O 1
ATOM 1341 N N . TYR A 1 170 ? -10.768 3.500 9.513 1.00 83.44 170 TYR A N 1
ATOM 1342 C CA . TYR A 1 170 ? -11.030 2.587 10.631 1.00 83.44 170 TYR A CA 1
ATOM 1343 C C . TYR A 1 170 ? -11.376 3.331 11.929 1.00 83.44 170 TYR A C 1
ATOM 1345 O O . TYR A 1 170 ? -12.379 3.008 12.566 1.00 83.44 170 TYR A O 1
ATOM 1353 N N . LEU A 1 171 ? -10.605 4.359 12.298 1.00 77.88 171 LEU A N 1
ATOM 1354 C CA . LEU A 1 171 ? -10.864 5.193 13.481 1.00 77.88 171 LEU A CA 1
ATOM 1355 C C . LEU A 1 171 ? -12.237 5.887 13.422 1.00 77.88 171 LEU A C 1
ATOM 1357 O O . LEU A 1 171 ? -12.940 6.002 14.430 1.00 77.88 171 LEU A O 1
ATOM 1361 N N . LEU A 1 172 ? -12.671 6.270 12.220 1.00 76.38 172 LEU A N 1
ATOM 1362 C CA . LEU A 1 172 ? -14.000 6.825 11.951 1.00 76.38 172 LEU A CA 1
ATOM 1363 C C . LEU A 1 172 ? -15.126 5.781 11.956 1.00 76.38 172 LEU A C 1
ATOM 1365 O O . LEU A 1 172 ? -16.284 6.140 11.743 1.00 76.38 172 LEU A O 1
ATOM 1369 N N . ASN A 1 173 ? -14.821 4.518 12.269 1.00 78.19 173 ASN A N 1
ATOM 1370 C CA . ASN A 1 173 ? -15.760 3.396 12.289 1.00 78.19 173 ASN A CA 1
ATOM 1371 C C . ASN A 1 173 ? -16.410 3.111 10.924 1.00 78.19 173 ASN A C 1
ATOM 1373 O O . ASN A 1 173 ? -17.557 2.661 10.851 1.00 78.19 173 ASN A O 1
ATOM 1377 N N . TYR A 1 174 ? -15.694 3.343 9.821 1.00 80.75 174 TYR A N 1
ATOM 1378 C CA . TYR A 1 174 ? -16.156 2.862 8.523 1.00 80.75 174 TYR A CA 1
ATOM 1379 C C . TYR A 1 174 ? -16.040 1.346 8.425 1.00 80.75 174 TYR A C 1
ATOM 1381 O O . TYR A 1 174 ? -15.073 0.734 8.881 1.00 80.75 174 TYR A O 1
ATOM 1389 N N . LYS A 1 175 ? -17.027 0.735 7.760 1.00 84.44 175 LYS A N 1
ATOM 1390 C CA . LYS A 1 175 ? -16.920 -0.657 7.321 1.00 84.44 175 LYS A CA 1
ATOM 1391 C C . LYS A 1 175 ? -15.665 -0.788 6.45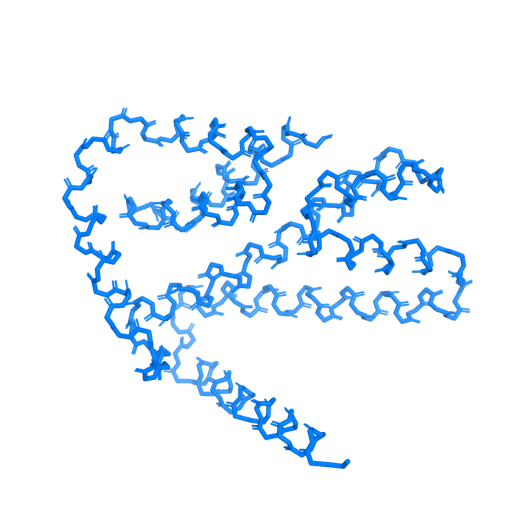3 1.00 84.44 175 LYS A C 1
ATOM 1393 O O . LYS A 1 175 ? -15.444 0.052 5.581 1.00 84.44 175 LYS A O 1
ATOM 1398 N N . ALA A 1 176 ? -14.884 -1.850 6.660 1.00 84.25 176 ALA A N 1
ATOM 1399 C CA . ALA A 1 176 ? -13.616 -2.065 5.955 1.00 84.25 176 ALA A CA 1
ATOM 1400 C C . ALA A 1 176 ? -13.760 -1.962 4.425 1.00 84.25 176 ALA A C 1
ATOM 1402 O O . ALA A 1 176 ? -12.928 -1.346 3.772 1.00 84.25 176 ALA A O 1
ATOM 1403 N N . ILE A 1 177 ? -14.864 -2.475 3.871 1.00 86.94 177 ILE A N 1
ATOM 1404 C CA . ILE A 1 177 ? -15.178 -2.393 2.437 1.00 86.94 177 ILE A CA 1
ATOM 1405 C C . ILE A 1 177 ? -15.276 -0.934 1.972 1.00 86.94 177 ILE A C 1
ATOM 1407 O O . ILE A 1 177 ? -14.597 -0.548 1.029 1.00 86.94 177 ILE A O 1
ATOM 1411 N N . ASN A 1 178 ? -16.072 -0.105 2.653 1.00 84.50 178 ASN A N 1
ATOM 1412 C CA . ASN A 1 178 ? -16.255 1.298 2.271 1.00 84.50 178 ASN A CA 1
ATOM 1413 C C . ASN A 1 178 ? -14.943 2.073 2.392 1.00 84.50 178 ASN A C 1
ATOM 1415 O O . ASN A 1 178 ? -14.612 2.867 1.521 1.00 84.50 178 ASN A O 1
ATOM 1419 N N . ASN A 1 179 ? -14.181 1.803 3.451 1.00 87.75 179 ASN A N 1
ATOM 1420 C CA . ASN A 1 179 ? -12.872 2.402 3.654 1.00 87.75 179 ASN A CA 1
ATOM 1421 C C . ASN A 1 179 ? -11.925 2.097 2.483 1.00 87.75 179 ASN A C 1
ATOM 1423 O O . ASN A 1 179 ? -11.357 3.013 1.895 1.00 87.75 179 ASN A O 1
ATOM 1427 N N . PHE A 1 180 ? -11.822 0.828 2.081 1.00 90.25 180 PHE A N 1
ATOM 1428 C CA . PHE A 1 180 ? -10.987 0.444 0.947 1.00 90.25 180 PHE A CA 1
ATOM 1429 C C . PHE A 1 180 ? -11.489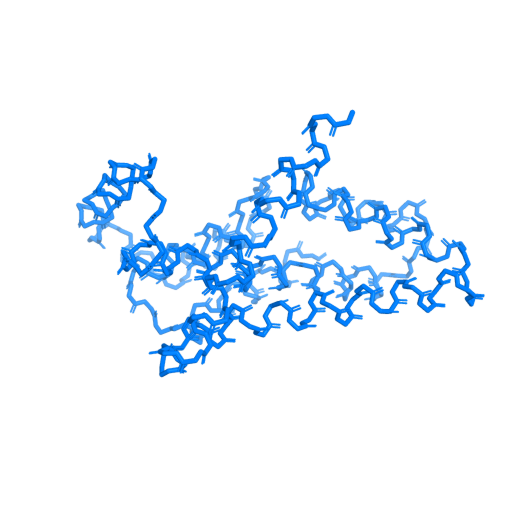 0.996 -0.382 1.00 90.25 180 PHE A C 1
ATOM 1431 O O . PHE A 1 180 ? -10.669 1.442 -1.173 1.00 90.25 180 PHE A O 1
ATOM 1438 N N . LEU A 1 181 ? -12.802 1.048 -0.623 1.00 88.75 181 LEU A N 1
ATOM 1439 C CA . LEU A 1 181 ? -13.337 1.671 -1.838 1.00 88.75 181 LEU A CA 1
ATOM 1440 C C . LEU A 1 181 ? -12.918 3.142 -1.948 1.00 88.75 181 LEU A C 1
ATOM 1442 O O . LEU A 1 181 ? -12.470 3.575 -3.007 1.00 88.75 181 LEU A O 1
ATOM 1446 N N . ILE A 1 182 ? -13.002 3.897 -0.851 1.00 85.88 182 ILE A N 1
ATOM 1447 C CA . ILE A 1 182 ? -12.607 5.312 -0.814 1.00 85.88 182 ILE A CA 1
ATOM 1448 C C . ILE A 1 182 ? -11.094 5.458 -1.017 1.00 85.88 182 ILE A C 1
ATOM 1450 O O . ILE A 1 182 ? -10.648 6.249 -1.844 1.00 85.88 182 ILE A O 1
ATOM 1454 N N . VAL A 1 183 ? -10.300 4.673 -0.288 1.00 87.75 183 VAL A N 1
ATOM 1455 C CA . VAL A 1 183 ? -8.834 4.740 -0.340 1.00 87.75 183 VAL A CA 1
ATOM 1456 C C . VAL A 1 183 ? -8.312 4.326 -1.718 1.00 87.75 183 VAL A C 1
ATOM 1458 O O . VAL A 1 183 ? -7.468 5.008 -2.297 1.00 87.75 183 VAL A O 1
ATOM 1461 N N . PHE A 1 184 ? -8.823 3.234 -2.282 1.00 90.81 184 PHE A N 1
ATOM 1462 C CA . PHE A 1 184 ? -8.371 2.727 -3.574 1.00 90.81 184 PHE A CA 1
ATOM 1463 C C . PHE A 1 184 ? -8.852 3.592 -4.739 1.00 90.81 184 PHE A C 1
ATOM 1465 O O . PHE A 1 184 ? -8.066 3.845 -5.647 1.00 90.81 184 PHE A O 1
ATOM 1472 N N . SER A 1 185 ? -10.075 4.129 -4.698 1.00 88.25 185 SER A N 1
ATOM 1473 C CA . SER A 1 185 ? -10.518 5.100 -5.714 1.00 88.25 185 SER A CA 1
ATOM 1474 C C . SER A 1 185 ? -9.696 6.392 -5.676 1.00 88.25 185 SER A C 1
ATOM 1476 O O . SER A 1 185 ? -9.283 6.877 -6.729 1.00 88.25 185 SER A O 1
ATOM 1478 N N . GLY A 1 186 ? -9.386 6.914 -4.483 1.00 84.75 186 GLY A N 1
ATOM 1479 C CA . GLY A 1 186 ? -8.518 8.085 -4.332 1.00 84.75 186 GLY A CA 1
ATOM 1480 C C . GLY A 1 186 ? -7.089 7.817 -4.807 1.00 84.75 186 GLY A C 1
ATOM 1481 O O . GLY A 1 186 ? -6.480 8.664 -5.453 1.00 84.75 186 GLY A O 1
ATOM 1482 N N . THR A 1 187 ? -6.574 6.612 -4.554 1.00 87.19 187 THR A N 1
ATOM 1483 C CA . THR A 1 187 ? -5.254 6.189 -5.042 1.00 87.19 187 THR A CA 1
ATOM 1484 C C . THR A 1 187 ? -5.227 6.132 -6.562 1.00 87.19 187 THR A C 1
ATOM 1486 O O . THR A 1 187 ? -4.349 6.739 -7.164 1.00 87.19 187 THR A O 1
ATOM 1489 N N . LEU A 1 188 ? -6.196 5.450 -7.178 1.00 87.25 188 LEU A N 1
ATOM 1490 C CA . LEU A 1 188 ? -6.271 5.309 -8.630 1.00 87.25 188 LEU A CA 1
ATOM 1491 C C . LEU A 1 188 ? -6.429 6.665 -9.326 1.00 87.25 188 LEU A C 1
ATOM 1493 O O . LEU A 1 188 ? -5.847 6.872 -10.376 1.00 87.25 188 LEU A O 1
ATOM 1497 N N . SER A 1 189 ? -7.170 7.595 -8.719 1.00 85.62 189 SER A N 1
ATOM 1498 C CA . SER A 1 189 ? -7.352 8.949 -9.261 1.00 85.62 189 SER A CA 1
ATOM 1499 C C . SER A 1 189 ? -6.084 9.806 -9.198 1.00 85.62 189 SER A C 1
ATOM 1501 O O . SER A 1 189 ? -6.018 10.839 -9.857 1.00 85.62 189 SER A O 1
ATOM 1503 N N . SER A 1 190 ? -5.107 9.433 -8.368 1.00 83.06 190 SER A N 1
ATOM 1504 C CA . SER A 1 190 ? -3.865 10.191 -8.220 1.00 83.06 190 SER A CA 1
ATOM 1505 C C . SER A 1 190 ? -2.696 9.654 -9.043 1.00 83.06 190 SER A C 1
ATOM 1507 O O . SER A 1 190 ? -1.691 10.363 -9.150 1.00 83.06 190 SER A O 1
ATOM 1509 N N . ILE A 1 191 ? -2.764 8.403 -9.492 1.00 81.56 191 ILE A N 1
ATOM 1510 C CA . ILE A 1 191 ? -1.727 7.769 -10.314 1.00 81.56 191 ILE A CA 1
ATOM 1511 C C . ILE A 1 191 ? -2.016 8.104 -11.776 1.00 81.56 191 ILE A C 1
ATOM 1513 O O . ILE A 1 191 ? -1.050 8.486 -12.470 1.00 81.56 191 ILE A O 1
#

Organism: NCBI:txid2841696

InterPro domains:
  IPR009577 Putative small multi-drug export [PF06695] (77-190)

Radius of gyration: 18.13 Å; chains: 1; bounding box: 44×38×46 Å

Sequence (191 aa):
MIYFKKLFSLGHKGLRKLVYLVRDRFDLIEVKILLTGLILSFLACLHLLYLLFTNPGLYRVLSSTAIVHIMGGRALGIAACLSADISLFYTISYNFFLEVVIVLITYGTMVLIMRNIIQPKLFRSAVRQAELAAQDQKTNIKKYGTIGLFLFVMLPFFMTGPVIGSIIGYLLNYKAINNFLIVFSGTLSSI

pLDDT: mean 79.73, std 13.59, range [49.88, 94.81]

Secondary structure (DSSP, 8-state):
-HHHHHHHHHHHHHHHHHHHHHHH-TTSHHHHHHHHHHHHHHHHHHHHHHHHHH-HHHHHHHHHHHHHHHHH-HHHHHHHHHTTT--HHHHHHHHHHHHHHHHHHHHHHHHHHHTTSS--TTSHHHHHHHHHHHHHTHHHHHTTHHHHHHHHHHS--TTTHHHHHHHHHHHTT--HHHHHHHHHHHHHHH-